Protein AF-A0A2D6MH89-F1 (afdb_monomer)

Mean predicted aligned error: 5.19 Å

Nearest PDB structures (foldseek):
  5ikn-assembly1_B  TM=6.924E-01  e=9.899E-04  Escherichia phage T7
  6p7e-assembly3_C  TM=6.535E-01  e=4.516E-03  Escherichia phage T7
  6p7e-assembly2_B  TM=6.546E-01  e=8.197E-03  Escherichia phage T7
  7pbk-assembly2_B  TM=5.179E-01  e=3.635E-03  Vibrio phage phiVC8
  7pbk-assembly1_A  TM=5.985E-01  e=1.616E-01  Vibrio phage phiVC8

pLDDT: mean 92.76, std 3.95, range [78.0, 98.12]

Structure (mmCIF, N/CA/C/O backbone):
data_AF-A0A2D6MH89-F1
#
_entry.id   AF-A0A2D6MH89-F1
#
loop_
_atom_site.group_PDB
_atom_site.id
_atom_site.type_symbol
_atom_site.label_atom_id
_atom_site.label_alt_id
_atom_site.label_comp_id
_atom_site.label_asym_id
_atom_site.label_entity_id
_atom_site.label_seq_id
_atom_site.pdbx_PDB_ins_code
_atom_site.Cartn_x
_atom_site.Cartn_y
_atom_site.Cartn_z
_atom_site.occupancy
_atom_site.B_iso_or_equiv
_atom_site.auth_seq_id
_atom_site.auth_comp_id
_atom_site.auth_asym_id
_atom_site.auth_atom_id
_atom_site.pdbx_PDB_model_num
ATOM 1 N N . MET A 1 1 ? -27.720 2.891 6.336 1.00 91.25 1 MET A N 1
ATOM 2 C CA . MET A 1 1 ? -27.421 3.157 7.758 1.00 91.25 1 MET A CA 1
ATOM 3 C C . MET A 1 1 ? -25.914 3.209 7.931 1.00 91.25 1 MET A C 1
ATOM 5 O O . MET A 1 1 ? -25.222 2.363 7.365 1.00 91.25 1 MET A O 1
ATOM 9 N N . LEU A 1 2 ? -25.418 4.219 8.647 1.00 95.38 2 LEU A N 1
ATOM 10 C CA . LEU A 1 2 ? -24.018 4.294 9.053 1.00 95.38 2 LEU A CA 1
ATOM 11 C C . LEU A 1 2 ? -23.804 3.459 10.318 1.00 95.38 2 LEU A C 1
ATOM 13 O O . LEU A 1 2 ? -24.643 3.461 11.221 1.00 95.38 2 LEU A O 1
ATOM 17 N N . PHE A 1 3 ? -22.680 2.758 10.386 1.00 96.31 3 PHE A N 1
ATOM 18 C CA . PHE A 1 3 ? -22.291 1.999 11.566 1.00 96.31 3 PHE A CA 1
ATOM 19 C C . PHE A 1 3 ? -20.770 2.016 11.757 1.00 96.31 3 PHE A C 1
ATOM 21 O O . PHE A 1 3 ? -20.020 2.326 10.828 1.00 96.31 3 PHE A O 1
ATOM 28 N N . GLN A 1 4 ? -20.305 1.633 12.946 1.00 95.56 4 GLN A N 1
ATOM 29 C CA . GLN A 1 4 ? -18.889 1.375 13.221 1.00 95.56 4 GLN A CA 1
ATOM 30 C C . GLN A 1 4 ? -18.701 -0.048 13.709 1.00 95.56 4 GLN A C 1
ATOM 32 O O . GLN A 1 4 ? -19.362 -0.458 14.656 1.00 95.56 4 GLN A O 1
ATOM 37 N N . THR A 1 5 ? -17.768 -0.775 13.104 1.00 93.19 5 THR A N 1
ATOM 38 C CA . THR A 1 5 ? -17.260 -2.019 13.682 1.00 93.19 5 THR A CA 1
ATOM 39 C C . THR A 1 5 ? -16.511 -1.715 14.978 1.00 93.19 5 THR A C 1
ATOM 41 O O . THR A 1 5 ? -15.822 -0.691 15.088 1.00 93.19 5 THR A O 1
ATOM 44 N N . LEU A 1 6 ? -16.679 -2.589 15.970 1.00 91.81 6 LEU A N 1
ATOM 45 C CA . LEU A 1 6 ? -16.029 -2.461 17.276 1.00 91.81 6 LEU A CA 1
ATOM 46 C C . LEU A 1 6 ? -14.664 -3.164 17.336 1.00 91.81 6 LEU A C 1
ATOM 48 O O . LEU A 1 6 ? -13.864 -2.861 18.219 1.00 91.81 6 LEU A O 1
ATOM 52 N N . ASP A 1 7 ? -14.402 -4.079 16.403 1.00 87.94 7 ASP A N 1
ATOM 53 C CA . ASP A 1 7 ? -13.145 -4.811 16.243 1.00 87.94 7 ASP A CA 1
ATOM 54 C C . ASP A 1 7 ? -12.952 -5.177 14.756 1.00 87.94 7 ASP A C 1
ATOM 56 O O . ASP A 1 7 ? -13.904 -5.150 13.967 1.00 87.94 7 ASP A O 1
ATOM 60 N N . ASP A 1 8 ? -11.720 -5.504 14.372 1.00 80.56 8 ASP A N 1
ATOM 61 C CA . ASP A 1 8 ? -11.359 -5.886 13.002 1.00 80.56 8 ASP A CA 1
ATOM 62 C C . ASP A 1 8 ? -11.291 -7.412 12.821 1.00 80.56 8 ASP A C 1
ATOM 64 O O . ASP A 1 8 ? -11.306 -7.899 11.685 1.00 80.56 8 ASP A O 1
ATOM 68 N N . LYS A 1 9 ? -11.230 -8.175 13.922 1.00 82.50 9 LYS A N 1
ATOM 69 C CA . LYS A 1 9 ? -11.164 -9.641 13.895 1.00 82.50 9 LYS A CA 1
ATOM 70 C C . LYS A 1 9 ? -12.481 -10.263 13.429 1.00 82.50 9 LYS A C 1
ATOM 72 O O . LYS A 1 9 ? -13.568 -9.747 13.694 1.00 82.50 9 LYS A O 1
ATOM 77 N N . SER A 1 10 ? -12.380 -11.395 12.734 1.00 78.00 10 SER A N 1
ATOM 78 C CA . SER A 1 10 ? -13.525 -12.119 12.163 1.00 78.00 10 SER A CA 1
ATOM 79 C C . SER A 1 10 ? -14.514 -12.623 13.213 1.00 78.00 10 SER A C 1
ATOM 81 O O . SER A 1 10 ? -15.718 -12.593 12.995 1.00 78.00 10 SER A O 1
ATOM 83 N N . GLU A 1 11 ? -13.998 -13.069 14.353 1.00 79.88 11 GLU A N 1
ATOM 84 C CA . GLU A 1 11 ? -14.738 -13.657 15.465 1.00 79.88 11 GLU A CA 1
ATOM 85 C C . GLU A 1 11 ? -15.315 -12.606 16.425 1.00 79.88 11 GLU A C 1
ATOM 87 O O . GLU A 1 11 ? -16.203 -12.910 17.219 1.00 79.88 11 GLU A O 1
ATOM 92 N N . CYS A 1 12 ? -14.851 -11.358 16.333 1.00 82.69 12 CYS A N 1
ATOM 93 C CA . CYS A 1 12 ? -15.282 -10.256 17.186 1.00 82.69 12 CYS A CA 1
ATOM 94 C C . CYS A 1 12 ? -16.371 -9.433 16.495 1.00 82.69 12 CYS A C 1
ATOM 96 O O . CYS A 1 12 ? -16.143 -8.315 16.027 1.00 82.69 12 CYS A O 1
ATOM 98 N N . VAL A 1 13 ? -17.572 -10.008 16.425 1.00 86.94 13 VAL A N 1
ATOM 99 C CA . VAL A 1 13 ? -18.720 -9.398 15.746 1.00 86.94 13 VAL A CA 1
ATOM 100 C C . VAL A 1 13 ? -19.470 -8.465 16.699 1.00 86.94 13 VAL A C 1
ATOM 102 O O . VAL A 1 13 ? -20.261 -8.891 17.539 1.00 86.94 13 VAL A O 1
ATOM 105 N N . GLY A 1 14 ? -19.231 -7.166 16.548 1.00 90.44 14 GLY A N 1
ATOM 106 C CA . GLY A 1 14 ? -19.953 -6.120 17.261 1.00 90.44 14 GLY A CA 1
ATOM 107 C C . GLY A 1 14 ? -19.941 -4.816 16.477 1.00 90.44 14 GLY A C 1
ATOM 108 O O . GLY A 1 14 ? -18.949 -4.485 15.817 1.00 90.44 14 GLY A O 1
ATOM 109 N N . TYR A 1 15 ? -21.042 -4.069 16.540 1.00 93.81 15 TYR A N 1
ATOM 110 C CA . TYR A 1 15 ? -21.166 -2.793 15.849 1.00 93.81 15 TYR A CA 1
ATOM 111 C C . TYR A 1 15 ? -21.900 -1.734 16.673 1.00 93.81 15 TYR A C 1
ATOM 113 O O . TYR A 1 15 ? -22.748 -2.029 17.510 1.00 93.81 15 TYR A O 1
ATOM 121 N N . PHE A 1 16 ? -21.577 -0.474 16.403 1.00 95.50 16 PHE A N 1
ATOM 122 C CA . PHE A 1 16 ? -22.284 0.694 16.909 1.00 95.50 16 PHE A CA 1
ATOM 123 C C . PHE A 1 16 ? -23.133 1.312 15.803 1.00 95.50 16 PHE A C 1
ATOM 125 O O . PHE A 1 16 ? -22.635 1.548 14.697 1.00 95.50 16 PHE A O 1
ATOM 132 N N . SER A 1 17 ? -24.394 1.617 16.099 1.00 94.00 17 SER A N 1
ATOM 133 C CA . SER A 1 17 ? -25.251 2.415 15.220 1.00 94.00 17 SER A CA 1
ATOM 134 C C . SER A 1 17 ? -26.326 3.132 16.032 1.00 94.00 17 SER A C 1
ATOM 136 O O . SER A 1 17 ? -26.769 2.622 17.054 1.00 94.00 17 SER A O 1
ATOM 138 N N . SER A 1 18 ? -26.728 4.328 15.593 1.00 89.88 18 SER A N 1
ATOM 139 C CA . SER A 1 18 ? -27.823 5.099 16.205 1.00 89.88 18 SER A CA 1
ATOM 140 C C . SER A 1 18 ? -27.738 5.266 17.735 1.00 89.88 18 SER A C 1
ATOM 142 O O . SER A 1 18 ? -28.761 5.288 18.410 1.00 89.88 18 SER A O 1
ATOM 144 N N . GLY A 1 19 ? -26.526 5.406 18.287 1.00 91.94 19 GLY A N 1
ATOM 145 C CA . GLY A 1 19 ? -26.314 5.613 19.725 1.00 91.94 19 GLY A CA 1
ATOM 146 C C . GLY A 1 19 ? -26.296 4.334 20.570 1.00 91.94 19 GLY A C 1
ATOM 147 O O . GLY A 1 19 ? -26.148 4.427 21.787 1.00 91.94 19 GLY A O 1
ATOM 148 N N . GLU A 1 20 ? -26.399 3.154 19.958 1.00 94.31 20 GLU A N 1
ATOM 149 C CA . GLU A 1 20 ? -26.451 1.864 20.651 1.00 94.31 20 GLU A CA 1
ATOM 150 C C . GLU A 1 20 ? -25.350 0.902 20.176 1.00 94.31 20 GLU A C 1
ATOM 152 O O . GLU A 1 20 ? -24.832 1.005 19.059 1.00 94.31 20 GLU A O 1
ATOM 157 N N . LEU A 1 21 ? -24.983 -0.040 21.053 1.00 94.88 21 LEU A N 1
ATOM 158 C CA . LEU A 1 21 ? -24.052 -1.134 20.768 1.00 94.88 21 LEU A CA 1
ATOM 159 C C . LEU A 1 21 ? -24.839 -2.419 20.517 1.00 94.88 21 LEU A C 1
ATOM 161 O O . LEU A 1 21 ? -25.705 -2.785 21.312 1.00 94.88 21 LEU A O 1
ATOM 165 N N . TYR A 1 22 ? -24.479 -3.128 19.457 1.00 93.81 22 TYR A N 1
ATOM 166 C CA . TYR A 1 22 ? -25.085 -4.388 19.052 1.00 93.81 22 TYR A CA 1
ATOM 167 C C . TYR A 1 22 ? -24.002 -5.463 18.923 1.00 93.81 22 TYR A C 1
ATOM 169 O O . TYR A 1 22 ? -22.916 -5.204 18.403 1.00 93.81 22 TYR A O 1
ATOM 177 N N . PHE A 1 23 ? -24.311 -6.677 19.376 1.00 90.12 23 PHE A N 1
ATOM 178 C CA . PHE A 1 23 ? -23.403 -7.827 19.377 1.00 90.12 23 PHE A CA 1
ATOM 179 C C . PHE A 1 23 ? -24.098 -8.993 18.673 1.00 90.12 23 PHE A C 1
ATOM 181 O O . PHE A 1 23 ? -24.839 -9.756 19.291 1.00 90.12 23 PHE A O 1
ATOM 188 N N . GLY A 1 24 ? -23.952 -9.054 17.352 1.00 82.69 24 GLY A N 1
ATOM 189 C CA . GLY A 1 24 ? -24.667 -9.993 16.495 1.00 82.69 24 GLY A CA 1
ATOM 190 C C . GLY A 1 24 ? -24.605 -9.584 15.028 1.00 82.69 24 GLY A C 1
ATOM 191 O O . GLY A 1 24 ? -23.790 -8.743 14.641 1.00 82.69 24 GLY A O 1
ATOM 192 N N . ASP A 1 25 ? -25.479 -10.177 14.218 1.00 84.69 25 ASP A N 1
ATOM 193 C CA . ASP A 1 25 ? -25.470 -9.968 12.774 1.00 84.69 25 ASP A CA 1
ATOM 194 C C . ASP A 1 25 ? -25.770 -8.521 12.391 1.00 84.69 25 ASP A C 1
ATOM 196 O O . ASP A 1 25 ? -26.721 -7.891 12.858 1.00 84.69 25 ASP A O 1
ATOM 200 N N . LEU A 1 26 ? -24.954 -8.004 11.478 1.00 89.44 26 LEU A N 1
ATOM 201 C CA . LEU A 1 26 ? -25.153 -6.683 10.912 1.00 89.44 26 LEU A CA 1
ATOM 202 C C . LEU A 1 26 ? -26.408 -6.696 10.007 1.00 89.44 26 LEU A C 1
ATOM 204 O O . LEU A 1 26 ? -26.509 -7.569 9.137 1.00 89.44 26 LEU A O 1
ATOM 208 N N . PRO A 1 27 ? -27.345 -5.741 10.148 1.00 89.88 27 PRO A N 1
ATOM 209 C CA . PRO A 1 27 ? -28.549 -5.693 9.320 1.00 89.88 27 PRO A CA 1
ATOM 210 C C . PRO A 1 27 ? -28.232 -5.287 7.873 1.00 89.88 27 PRO A C 1
ATOM 212 O O . PRO A 1 27 ? -27.281 -4.547 7.623 1.00 89.88 27 PRO A O 1
ATOM 215 N N . ASP A 1 28 ? -29.073 -5.688 6.916 1.00 88.62 28 ASP A N 1
ATOM 216 C CA . ASP A 1 28 ? -28.910 -5.346 5.486 1.00 88.62 28 ASP A CA 1
ATOM 217 C C . ASP A 1 28 ? -29.011 -3.840 5.201 1.00 88.62 28 ASP A C 1
ATOM 219 O O . ASP A 1 28 ? -28.524 -3.340 4.188 1.00 88.62 28 ASP A O 1
ATOM 223 N N . SER A 1 29 ? -29.620 -3.084 6.117 1.00 91.19 29 SER A N 1
ATOM 224 C CA . SER A 1 29 ? -29.686 -1.624 6.046 1.00 91.19 29 SER A CA 1
ATOM 225 C C . SER A 1 29 ? -28.333 -0.947 6.304 1.00 91.19 29 SER A C 1
ATOM 227 O O . SER A 1 29 ? -28.198 0.255 6.046 1.00 91.19 29 SER A O 1
ATOM 229 N N . ALA A 1 30 ? -27.329 -1.671 6.812 1.00 93.38 30 ALA A N 1
ATOM 230 C CA . ALA A 1 30 ? -25.979 -1.178 7.054 1.00 93.38 30 ALA A CA 1
ATOM 231 C C . ALA A 1 30 ? -25.198 -1.055 5.739 1.00 93.38 30 ALA A C 1
ATOM 233 O O . ALA A 1 30 ? -24.841 -2.045 5.108 1.00 93.38 30 ALA A O 1
ATOM 234 N N . THR A 1 31 ? -24.916 0.180 5.325 1.00 95.38 31 THR A N 1
ATOM 235 C CA . THR A 1 31 ? -24.386 0.464 3.980 1.00 95.38 31 THR A CA 1
ATOM 236 C C . THR A 1 31 ? -23.131 1.322 3.977 1.00 95.38 31 THR A C 1
ATOM 238 O O . THR A 1 31 ? -22.505 1.484 2.931 1.00 95.38 31 THR A O 1
ATOM 241 N N . LYS A 1 32 ? -22.748 1.895 5.121 1.00 96.94 32 LYS A N 1
ATOM 242 C CA . LYS A 1 32 ? -21.606 2.805 5.238 1.00 96.94 32 LYS A CA 1
ATOM 243 C C . LYS A 1 32 ? -20.868 2.570 6.549 1.00 96.94 32 LYS A C 1
ATOM 245 O O . LYS A 1 32 ? -21.510 2.382 7.578 1.00 96.94 32 LYS A O 1
ATOM 250 N N . THR A 1 33 ? -19.542 2.633 6.517 1.00 97.31 33 THR A N 1
ATOM 251 C CA . THR A 1 33 ? -18.688 2.622 7.711 1.00 97.31 33 THR A CA 1
ATOM 252 C C . THR A 1 33 ? -17.344 3.302 7.432 1.00 97.31 33 THR A C 1
ATOM 254 O O . THR A 1 33 ? -17.084 3.767 6.320 1.00 97.31 33 THR A O 1
ATOM 257 N N . TRP A 1 34 ? -16.477 3.386 8.441 1.00 96.94 34 TRP A N 1
ATOM 258 C CA . TRP A 1 34 ? -15.152 3.984 8.303 1.00 96.94 34 TRP A CA 1
ATOM 259 C C . TRP A 1 34 ? -14.201 3.132 7.447 1.00 96.94 34 TRP A C 1
ATOM 261 O O . TRP A 1 34 ? -13.642 3.629 6.470 1.00 96.94 34 TRP A O 1
ATOM 271 N N . ASN A 1 35 ? -14.004 1.858 7.802 1.00 95.06 35 ASN A N 1
ATOM 272 C CA . ASN A 1 35 ? -12.999 0.976 7.199 1.00 95.06 35 ASN A CA 1
ATOM 273 C C . ASN A 1 35 ? -13.535 -0.452 7.009 1.00 95.06 35 ASN A C 1
ATOM 275 O O . ASN A 1 35 ? -14.497 -0.843 7.663 1.00 95.06 35 ASN A O 1
ATOM 279 N N . TYR A 1 36 ? -12.905 -1.216 6.117 1.00 93.31 36 TYR A N 1
ATOM 280 C CA . TYR A 1 36 ? -13.193 -2.638 5.936 1.00 93.31 36 TYR A CA 1
ATOM 281 C C . TYR A 1 36 ? -12.736 -3.465 7.146 1.00 93.31 36 TYR A C 1
ATOM 283 O O . TYR A 1 36 ? -11.693 -3.173 7.730 1.00 93.31 36 TYR A O 1
ATOM 291 N N . SER A 1 37 ? -13.490 -4.519 7.458 1.00 89.06 37 SER A N 1
ATOM 292 C CA . SER A 1 37 ? -13.117 -5.604 8.370 1.00 89.06 37 SER A CA 1
ATOM 293 C C . SER A 1 37 ? -13.488 -6.949 7.733 1.00 89.06 37 SER A C 1
ATOM 295 O O . SER A 1 37 ? -14.378 -7.019 6.880 1.00 89.06 37 SER A O 1
ATOM 297 N N . ALA A 1 38 ? -12.828 -8.032 8.151 1.00 83.62 38 ALA A N 1
ATOM 298 C CA . ALA A 1 38 ? -12.988 -9.347 7.526 1.00 83.62 38 ALA A CA 1
ATOM 299 C C . ALA A 1 38 ? -14.430 -9.894 7.593 1.00 83.62 38 ALA A C 1
ATOM 301 O O . ALA A 1 38 ? -14.886 -10.544 6.655 1.00 83.62 38 ALA A O 1
ATOM 302 N N . HIS A 1 39 ? -15.183 -9.588 8.655 1.00 84.31 39 HIS A N 1
ATOM 303 C CA . HIS A 1 39 ? -16.576 -10.029 8.810 1.00 84.31 39 HIS A CA 1
ATOM 304 C C . HIS A 1 39 ? -17.576 -9.265 7.915 1.00 84.31 39 HIS A C 1
ATOM 306 O O . HIS A 1 39 ? -18.752 -9.618 7.862 1.00 84.31 39 HIS A O 1
ATOM 312 N N . LEU A 1 40 ? -17.134 -8.224 7.196 1.00 88.94 40 LEU A N 1
ATOM 313 C CA . LEU A 1 40 ? -17.941 -7.501 6.202 1.00 88.94 40 LEU A CA 1
ATOM 314 C C . LEU A 1 40 ? -17.776 -8.060 4.784 1.00 88.94 40 LEU A C 1
ATOM 316 O O . LEU A 1 40 ? -18.227 -7.432 3.818 1.00 88.94 40 LEU A O 1
ATOM 320 N N . LYS A 1 41 ? -17.108 -9.209 4.642 1.00 85.50 41 LYS A N 1
ATOM 321 C CA . LYS A 1 41 ? -16.951 -9.901 3.365 1.00 85.50 41 LYS A CA 1
ATOM 322 C C . LYS A 1 41 ? -18.318 -10.092 2.689 1.00 85.50 41 LYS A C 1
ATOM 324 O O . LYS A 1 41 ? -19.334 -10.288 3.347 1.00 85.50 41 LYS A O 1
ATOM 329 N N . ASP A 1 42 ? -18.333 -9.929 1.368 1.00 85.88 42 ASP A N 1
ATOM 330 C CA . ASP A 1 42 ? -19.515 -10.060 0.497 1.00 85.88 42 ASP A CA 1
ATOM 331 C C . ASP A 1 42 ? -20.684 -9.087 0.746 1.00 85.88 42 ASP A C 1
ATOM 333 O O . ASP A 1 42 ? -21.714 -9.171 0.079 1.00 85.88 42 ASP A O 1
ATOM 337 N N . ARG A 1 43 ? -20.519 -8.086 1.621 1.00 89.75 43 ARG A N 1
ATOM 338 C CA . ARG A 1 43 ? -21.522 -7.029 1.822 1.00 89.75 43 ARG A CA 1
ATOM 339 C C . ARG A 1 43 ? -21.270 -5.812 0.931 1.00 89.75 43 ARG A C 1
ATOM 341 O O . ARG A 1 43 ? -20.129 -5.417 0.678 1.00 89.75 43 ARG A O 1
ATOM 348 N N . ASN A 1 44 ? -22.356 -5.177 0.487 1.00 92.31 44 ASN A N 1
ATOM 349 C CA . ASN A 1 44 ? -22.309 -3.937 -0.288 1.00 92.31 44 ASN A CA 1
ATOM 350 C C . ASN A 1 44 ? -22.220 -2.717 0.645 1.00 92.31 44 ASN A C 1
ATOM 352 O O . ASN A 1 44 ? -23.226 -2.086 0.971 1.00 92.31 44 ASN A O 1
ATOM 356 N N . ILE A 1 45 ? -21.005 -2.420 1.109 1.00 95.75 45 ILE A N 1
ATOM 357 C CA . ILE A 1 45 ? -20.734 -1.367 2.092 1.00 95.75 45 ILE A CA 1
ATOM 358 C C . ILE A 1 45 ? -19.737 -0.363 1.519 1.00 95.75 45 ILE A C 1
ATOM 360 O O . ILE A 1 45 ? -18.766 -0.726 0.854 1.00 95.75 45 ILE A O 1
ATOM 364 N N . GLN A 1 46 ? -19.976 0.919 1.791 1.00 97.12 46 GLN A N 1
ATOM 365 C CA . GLN A 1 46 ? -19.045 1.991 1.464 1.00 97.12 46 GLN A CA 1
ATOM 366 C C . GLN A 1 46 ? -18.113 2.301 2.641 1.00 97.12 46 GLN A C 1
ATOM 368 O O . GLN A 1 46 ? -18.554 2.334 3.791 1.00 97.12 46 GLN A O 1
ATOM 373 N N . TYR A 1 47 ? -16.841 2.579 2.348 1.00 97.69 47 TYR A N 1
ATOM 374 C CA . TYR A 1 47 ? -15.784 2.793 3.338 1.00 97.69 47 TYR A CA 1
ATOM 375 C C . TYR A 1 47 ? -15.209 4.204 3.218 1.00 97.69 47 TYR A C 1
ATOM 377 O O . TYR A 1 47 ? -14.501 4.507 2.255 1.00 97.69 47 TYR A O 1
ATOM 385 N N . ALA A 1 48 ? -15.475 5.063 4.204 1.00 97.81 48 ALA A N 1
ATOM 386 C CA . ALA A 1 48 ? -15.049 6.465 4.179 1.00 97.81 48 ALA A CA 1
ATOM 387 C C . ALA A 1 48 ? -13.525 6.638 4.105 1.00 97.81 48 ALA A C 1
ATOM 389 O O . ALA A 1 48 ? -13.047 7.549 3.433 1.00 97.81 48 ALA A O 1
ATOM 390 N N . LYS A 1 49 ? -12.744 5.727 4.702 1.00 97.50 49 LYS A N 1
ATOM 391 C CA . LYS A 1 49 ? -11.275 5.744 4.615 1.00 97.50 49 LYS A CA 1
ATOM 392 C C . LYS A 1 49 ? -10.773 5.767 3.164 1.00 97.50 49 LYS A C 1
ATOM 394 O O . LYS A 1 49 ? -9.747 6.375 2.874 1.00 97.50 49 LYS A O 1
ATOM 399 N N . LEU A 1 50 ? -11.493 5.131 2.236 1.00 96.88 50 LEU A N 1
ATOM 400 C CA . LEU A 1 50 ? -11.125 5.130 0.818 1.00 96.88 50 LEU A CA 1
ATOM 401 C C . LEU A 1 50 ? -11.468 6.460 0.125 1.00 96.88 50 LEU A C 1
ATOM 403 O O . LEU A 1 50 ? -10.754 6.857 -0.791 1.00 96.88 50 LEU A O 1
ATOM 407 N N . TYR A 1 51 ? -12.504 7.174 0.580 1.00 96.56 51 TYR A N 1
ATOM 408 C CA . TYR A 1 51 ? -12.889 8.492 0.049 1.00 96.56 51 TYR A CA 1
ATOM 409 C C . TYR A 1 51 ? -11.837 9.560 0.361 1.00 96.56 51 TYR A C 1
ATOM 411 O O . TYR A 1 51 ? -11.605 10.456 -0.444 1.00 96.56 51 TYR A O 1
ATOM 419 N N . CYS A 1 52 ? -11.165 9.447 1.508 1.00 95.19 52 CYS A N 1
ATOM 420 C CA . CYS A 1 52 ? -10.119 10.376 1.932 1.00 95.19 52 CYS A CA 1
ATOM 421 C C . CYS A 1 52 ? -8.692 9.877 1.639 1.00 95.19 52 CYS A C 1
ATOM 423 O O . CYS A 1 52 ? -7.734 10.357 2.246 1.00 95.19 52 CYS A O 1
ATOM 425 N N . GLY A 1 53 ? -8.527 8.920 0.716 1.00 92.75 53 GLY A N 1
ATOM 426 C CA . GLY A 1 53 ? -7.210 8.470 0.255 1.00 92.75 53 GLY A CA 1
ATOM 427 C C . GLY A 1 53 ? -6.389 7.730 1.314 1.00 92.75 53 GLY A C 1
ATOM 428 O O . GLY A 1 53 ? -5.164 7.821 1.312 1.00 92.75 53 GLY A O 1
ATOM 429 N N . GLY A 1 54 ? -7.046 7.022 2.235 1.00 94.31 54 GLY A N 1
ATOM 430 C CA . GLY A 1 54 ? -6.380 6.190 3.235 1.00 94.31 54 GLY A CA 1
ATOM 431 C C . GLY A 1 54 ? -5.980 6.898 4.524 1.00 94.31 54 GLY A C 1
ATOM 432 O O . GLY A 1 54 ? -5.404 6.236 5.392 1.00 94.31 54 GLY A O 1
ATOM 433 N N . LYS A 1 55 ? -6.290 8.194 4.664 1.00 95.44 55 LYS A N 1
ATOM 434 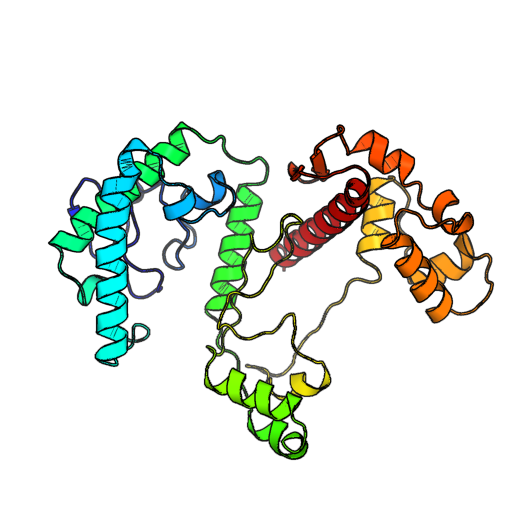C CA . LYS A 1 55 ? -6.015 8.983 5.873 1.00 95.44 55 LYS A CA 1
ATOM 435 C C . LYS A 1 55 ? -6.542 8.294 7.130 1.00 95.44 55 LYS A C 1
ATOM 437 O O . LYS A 1 55 ? -7.596 7.653 7.125 1.00 95.44 55 LYS A O 1
ATOM 442 N N . LEU A 1 56 ? -5.811 8.442 8.229 1.00 94.62 56 LEU A N 1
ATOM 443 C CA . LEU A 1 56 ? -6.261 8.016 9.550 1.00 94.62 56 LEU A CA 1
ATOM 444 C C . LEU A 1 56 ? -7.383 8.935 10.052 1.00 94.62 56 LEU A C 1
ATOM 446 O O . LEU A 1 56 ? -7.497 10.078 9.619 1.00 94.62 56 LEU A O 1
ATOM 450 N N 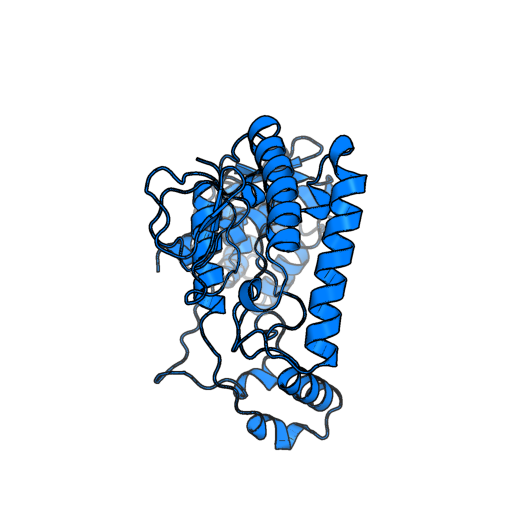. LEU A 1 57 ? -8.178 8.465 11.021 1.00 95.75 57 LEU A N 1
ATOM 451 C CA . LEU A 1 57 ? -9.228 9.281 11.655 1.00 95.75 57 LEU A CA 1
ATOM 452 C C . LEU A 1 57 ? -8.683 10.609 12.190 1.00 95.75 57 LEU A C 1
ATOM 454 O O . LEU A 1 57 ? -9.338 11.632 12.070 1.00 95.75 57 LEU A O 1
ATOM 458 N N . ASP A 1 58 ? -7.461 10.600 12.722 1.00 95.62 58 ASP A N 1
ATOM 459 C CA . ASP A 1 58 ? -6.791 11.796 13.238 1.00 95.62 58 ASP A CA 1
ATOM 460 C C . ASP A 1 58 ? -6.529 12.848 12.151 1.00 95.62 58 ASP A C 1
ATOM 462 O O . ASP A 1 58 ? -6.728 14.036 12.377 1.00 95.62 58 ASP A O 1
ATOM 466 N N . GLU A 1 59 ? -6.149 12.401 10.954 1.00 95.75 59 GLU A N 1
ATOM 467 C CA . GLU A 1 59 ? -5.845 13.249 9.796 1.00 95.75 59 GLU A CA 1
ATOM 468 C C . GLU A 1 59 ? -7.114 13.677 9.045 1.00 95.75 59 GLU A C 1
ATOM 470 O O . GLU A 1 59 ? -7.129 14.713 8.383 1.00 95.75 59 GLU A O 1
ATOM 475 N N . ALA A 1 60 ? -8.168 12.861 9.120 1.00 96.38 60 ALA A N 1
ATOM 476 C CA . ALA A 1 60 ? -9.448 13.068 8.449 1.00 96.38 60 ALA A CA 1
ATOM 477 C C . ALA A 1 60 ? -10.488 13.793 9.318 1.00 96.38 60 ALA A C 1
ATOM 479 O O . ALA A 1 60 ? -11.484 14.282 8.791 1.00 96.38 60 ALA A O 1
ATOM 480 N N . CYS A 1 61 ? -10.282 13.857 10.637 1.00 97.19 61 CYS A N 1
ATOM 481 C CA . CYS A 1 61 ? -11.179 14.551 11.554 1.00 97.19 61 CYS A CA 1
ATOM 482 C C . CYS A 1 61 ? -11.292 16.030 11.140 1.00 97.19 61 CYS A C 1
ATOM 484 O O . CYS A 1 61 ? -10.270 16.628 10.801 1.00 97.19 61 CYS A O 1
ATOM 486 N N . PRO A 1 62 ? -12.489 16.636 11.139 1.00 96.88 62 PRO A N 1
ATOM 487 C CA . PRO A 1 62 ? -12.651 18.066 10.902 1.00 96.88 62 PRO A CA 1
ATOM 488 C C . PRO A 1 62 ? -12.308 18.887 12.150 1.00 96.88 62 PRO A C 1
ATOM 490 O O . PRO A 1 62 ? -12.306 18.375 13.271 1.00 96.88 62 PRO A O 1
ATOM 493 N N . ASP A 1 63 ? -12.045 20.181 11.967 1.00 97.00 63 ASP A N 1
ATOM 494 C CA . ASP A 1 63 ? -11.551 21.043 13.051 1.00 97.00 63 ASP A CA 1
ATOM 495 C C . ASP A 1 63 ? -12.545 21.206 14.203 1.00 97.00 63 ASP A C 1
ATOM 497 O O . ASP A 1 63 ? -12.140 21.207 15.362 1.00 97.00 63 ASP A O 1
ATOM 501 N N . HIS A 1 64 ? -13.847 21.244 13.910 1.00 96.69 64 HIS A N 1
ATOM 502 C CA . HIS A 1 64 ? -14.885 21.369 14.936 1.00 96.69 64 HIS A CA 1
ATOM 503 C C . HIS A 1 64 ? -15.015 20.130 15.845 1.00 96.69 64 HIS A C 1
ATOM 505 O O . HIS A 1 64 ? -15.524 20.262 16.951 1.00 96.69 64 HIS A O 1
ATOM 511 N N . LEU A 1 65 ? -14.526 18.954 15.421 1.00 97.38 65 LEU A N 1
ATOM 512 C CA . LEU A 1 65 ? -14.509 17.721 16.231 1.00 97.38 65 LEU A CA 1
ATOM 513 C C . LEU A 1 65 ? -13.137 17.431 16.854 1.00 97.38 65 LEU A C 1
ATOM 515 O O . LEU A 1 65 ? -12.992 16.473 17.616 1.00 97.38 65 LEU A O 1
ATOM 519 N N . ARG A 1 66 ? -12.110 18.234 16.542 1.00 97.19 66 ARG A N 1
ATOM 520 C CA . ARG A 1 66 ? -10.711 17.938 16.888 1.00 97.19 66 ARG A CA 1
ATOM 521 C C . ARG A 1 66 ? -10.499 17.757 18.384 1.00 97.19 66 ARG A C 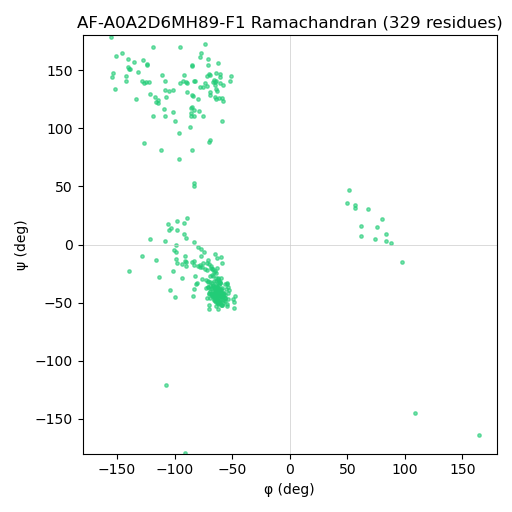1
ATOM 523 O O . ARG A 1 66 ? -9.799 16.830 18.795 1.00 97.19 66 ARG A O 1
ATOM 530 N N . ASP A 1 67 ? -11.090 18.628 19.192 1.00 97.50 67 ASP A N 1
ATOM 531 C CA . ASP A 1 67 ? -10.909 18.618 20.643 1.00 97.50 67 ASP A CA 1
ATOM 532 C C . ASP A 1 67 ? -11.527 17.374 21.286 1.00 97.50 67 ASP A C 1
ATOM 534 O O . ASP A 1 67 ? -10.922 16.747 22.160 1.00 97.50 67 ASP A O 1
ATOM 538 N N . GLU A 1 68 ? -12.724 16.991 20.842 1.00 97.50 68 GLU A N 1
ATOM 539 C CA . GLU A 1 68 ? -13.423 15.797 21.318 1.00 97.50 68 GLU A CA 1
ATOM 540 C C . GLU A 1 68 ? -12.708 14.526 20.860 1.00 97.50 68 GLU A C 1
ATOM 542 O O . GLU A 1 68 ? -12.401 13.654 21.681 1.00 97.50 68 GLU A O 1
ATOM 547 N N . TRP A 1 69 ? -12.331 14.470 19.578 1.00 97.88 69 TRP A N 1
ATOM 548 C CA . TRP A 1 69 ? -11.542 13.379 19.020 1.00 97.88 69 TRP A CA 1
ATOM 549 C C . TRP A 1 69 ? -10.222 13.193 19.772 1.00 97.88 69 TRP A C 1
ATOM 551 O O . TRP A 1 69 ? -9.877 12.080 20.166 1.00 97.88 69 TRP A O 1
ATOM 561 N N . THR A 1 70 ? -9.499 14.278 20.049 1.00 97.56 70 THR A N 1
ATOM 562 C CA . THR A 1 70 ? -8.221 14.224 20.773 1.00 97.56 70 THR A CA 1
ATOM 563 C C . THR A 1 70 ? -8.401 13.625 22.167 1.00 97.56 70 THR A C 1
ATOM 565 O O . THR A 1 70 ? -7.618 12.761 22.577 1.00 97.56 70 THR A O 1
ATOM 568 N N . LYS A 1 71 ? -9.455 14.025 22.891 1.00 97.50 71 LYS A N 1
ATOM 569 C CA . LYS A 1 71 ? -9.770 13.492 24.225 1.00 97.50 71 LYS A CA 1
ATOM 570 C C . LYS A 1 71 ? -10.109 12.003 24.172 1.00 97.50 71 LYS A C 1
ATOM 572 O O . LYS A 1 71 ? -9.541 11.224 24.943 1.00 97.50 71 LYS A O 1
ATOM 577 N N . VAL A 1 72 ? -10.999 11.584 23.271 1.00 97.44 72 VAL A N 1
ATOM 578 C CA . VAL A 1 72 ? -11.431 10.179 23.198 1.00 97.44 72 VAL A CA 1
ATOM 579 C C . VAL A 1 72 ? -10.326 9.267 22.653 1.00 97.44 72 VAL A C 1
ATOM 581 O O . VAL A 1 72 ? -10.108 8.175 23.175 1.00 97.44 72 VAL A O 1
ATOM 584 N N . ASN A 1 73 ? -9.531 9.740 21.691 1.00 96.56 73 ASN A N 1
ATOM 585 C CA . ASN A 1 73 ? -8.372 9.024 21.159 1.00 96.56 73 ASN A CA 1
ATOM 586 C C . ASN A 1 73 ? -7.264 8.878 22.221 1.00 96.56 73 ASN A C 1
ATOM 588 O O . ASN A 1 73 ? -6.590 7.849 22.299 1.00 96.56 73 ASN A O 1
ATOM 592 N N . ALA A 1 74 ? -7.088 9.867 23.105 1.00 97.44 74 ALA A N 1
ATOM 593 C C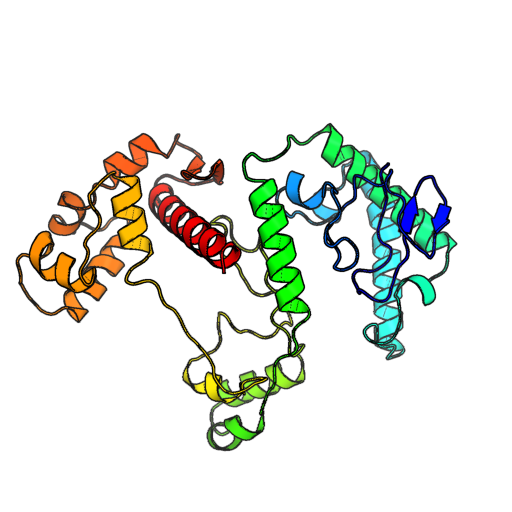A . ALA A 1 74 ? -6.182 9.740 24.245 1.00 97.44 74 ALA A CA 1
ATOM 594 C C . ALA A 1 74 ? -6.638 8.647 25.230 1.00 97.44 74 ALA A C 1
ATOM 596 O O . ALA A 1 74 ? -5.798 7.872 25.702 1.00 97.44 74 ALA A O 1
ATOM 597 N N . LYS A 1 75 ? -7.951 8.535 25.495 1.00 97.31 75 LYS A N 1
ATOM 598 C CA . LYS A 1 75 ? -8.532 7.434 26.289 1.00 97.31 75 LYS A CA 1
ATOM 599 C C . LYS A 1 75 ? -8.317 6.078 25.603 1.00 97.31 75 LYS A C 1
ATOM 601 O O . LYS A 1 75 ? -7.834 5.153 26.252 1.00 97.31 75 LYS A O 1
ATOM 606 N N . LEU A 1 76 ? -8.554 5.980 24.290 1.00 96.06 76 LEU A N 1
ATOM 607 C CA . LEU A 1 76 ? -8.284 4.770 23.501 1.00 96.06 76 LEU A CA 1
ATOM 608 C C . LEU A 1 76 ? -6.826 4.308 23.663 1.00 96.06 76 LEU A C 1
ATOM 610 O O . LEU A 1 76 ? -6.553 3.164 24.028 1.00 96.06 76 LEU A O 1
ATOM 614 N N . LYS A 1 77 ? -5.868 5.224 23.471 1.00 95.62 77 LYS A N 1
ATOM 615 C CA . LYS A 1 77 ? -4.432 4.953 23.657 1.00 95.62 77 LYS A CA 1
ATOM 616 C C . LYS A 1 77 ? -4.090 4.573 25.102 1.00 95.62 77 LYS A C 1
ATOM 618 O O . LYS A 1 77 ? -3.151 3.812 25.331 1.00 95.62 77 LYS A O 1
ATOM 623 N N . ALA A 1 78 ? -4.801 5.106 26.098 1.00 97.06 78 ALA A N 1
ATOM 624 C CA . ALA A 1 78 ? -4.636 4.701 27.493 1.00 97.06 78 ALA A CA 1
ATOM 625 C C . ALA A 1 78 ? -5.100 3.253 27.728 1.00 97.06 78 ALA A C 1
ATOM 627 O O . ALA A 1 78 ? -4.361 2.501 28.362 1.00 97.06 78 ALA A O 1
ATOM 628 N N . HIS A 1 79 ? -6.230 2.834 27.144 1.00 96.19 79 HIS A N 1
ATOM 629 C CA . HIS A 1 79 ? -6.686 1.440 27.194 1.00 96.19 79 HIS A CA 1
ATOM 630 C C . HIS A 1 79 ? -5.653 0.483 26.585 1.00 96.19 79 HIS A C 1
ATOM 632 O O . HIS A 1 79 ? -5.182 -0.415 27.283 1.00 96.19 79 HIS A O 1
ATOM 638 N N . PHE A 1 80 ? -5.180 0.742 25.359 1.00 93.75 80 PHE A N 1
ATOM 639 C CA . PHE A 1 80 ? -4.125 -0.076 24.741 1.00 93.75 80 PHE A CA 1
ATOM 640 C C . PHE A 1 80 ? -2.853 -0.165 25.601 1.00 93.75 80 PHE A C 1
ATOM 642 O O . PHE A 1 80 ? -2.304 -1.251 25.784 1.00 93.75 80 PHE A O 1
ATOM 649 N N . ARG A 1 81 ? -2.395 0.951 26.191 1.00 95.44 81 ARG A N 1
ATOM 650 C CA . ARG A 1 81 ? -1.235 0.944 27.105 1.00 95.44 81 ARG A CA 1
ATOM 651 C C . ARG A 1 81 ? -1.484 0.103 28.355 1.00 95.44 81 ARG A C 1
ATOM 653 O O . ARG A 1 81 ? -0.569 -0.593 28.799 1.00 95.44 81 ARG A O 1
ATOM 660 N N . SER A 1 82 ? -2.696 0.143 28.908 1.00 96.62 82 SER A N 1
ATOM 661 C CA . SER A 1 82 ? -3.054 -0.682 30.063 1.00 96.62 82 SER A CA 1
ATOM 662 C C . SER A 1 82 ? -3.026 -2.173 29.722 1.00 96.62 82 SER A C 1
ATOM 664 O O . SER A 1 82 ? -2.457 -2.944 30.487 1.00 96.62 82 SER A O 1
ATOM 666 N N . PHE A 1 83 ? -3.505 -2.567 28.537 1.00 94.81 83 PHE A N 1
ATOM 667 C CA . PHE A 1 83 ? -3.485 -3.961 28.079 1.00 94.81 83 PHE A CA 1
ATOM 668 C C . PHE A 1 83 ? -2.065 -4.483 27.896 1.00 94.81 83 PHE A C 1
ATOM 670 O O . PHE A 1 83 ? -1.733 -5.544 28.420 1.00 94.81 83 PHE A O 1
ATOM 677 N N . VAL A 1 84 ? -1.194 -3.700 27.251 1.00 90.94 84 VAL A N 1
ATOM 678 C CA . VAL A 1 84 ? 0.232 -4.039 27.120 1.00 90.94 84 VAL A CA 1
ATOM 679 C C . VAL A 1 84 ? 0.888 -4.191 28.497 1.00 90.94 84 VAL A C 1
ATOM 681 O O . VAL A 1 84 ? 1.613 -5.155 28.732 1.00 90.94 84 VAL A O 1
ATOM 684 N N . THR A 1 85 ? 0.604 -3.278 29.431 1.00 94.75 85 THR A N 1
ATOM 685 C CA . THR A 1 85 ? 1.162 -3.312 30.798 1.00 94.75 85 THR A CA 1
ATOM 686 C C . THR A 1 85 ? 0.681 -4.536 31.581 1.00 94.75 85 THR A C 1
ATOM 688 O O . THR A 1 85 ? 1.470 -5.180 32.269 1.00 94.75 85 THR A O 1
ATOM 691 N N . ALA A 1 86 ? -0.597 -4.887 31.436 1.00 95.31 86 ALA A N 1
ATOM 692 C CA . ALA A 1 86 ? -1.215 -6.056 32.055 1.00 95.31 86 ALA A CA 1
ATOM 693 C C . ALA A 1 86 ? -0.920 -7.373 31.313 1.00 95.31 86 ALA A C 1
ATOM 695 O O . ALA A 1 86 ? -1.334 -8.430 31.777 1.00 95.31 86 ALA A O 1
ATOM 696 N N . LYS A 1 87 ? -0.197 -7.324 30.182 1.00 92.44 87 LYS A N 1
ATOM 697 C CA . LYS A 1 87 ? 0.083 -8.467 29.296 1.00 92.44 87 LYS A CA 1
ATOM 698 C C . LYS A 1 87 ? -1.185 -9.162 28.776 1.00 92.44 87 LYS A C 1
ATOM 700 O O . LYS A 1 87 ? -1.189 -10.374 28.579 1.00 92.44 87 LYS A O 1
ATOM 705 N N . ILE A 1 88 ? -2.247 -8.394 28.540 1.00 91.38 88 ILE A N 1
ATOM 706 C CA . ILE A 1 88 ? -3.477 -8.882 27.911 1.00 91.38 88 ILE A CA 1
ATOM 707 C C . ILE A 1 88 ? -3.257 -8.941 26.398 1.00 91.38 88 ILE A C 1
ATOM 709 O O . ILE A 1 88 ? -2.871 -7.951 25.772 1.00 91.38 88 ILE A O 1
ATOM 713 N N . SER A 1 89 ? -3.502 -10.112 25.817 1.00 86.25 89 SER A N 1
ATOM 714 C CA . SER A 1 89 ? -3.376 -10.363 24.384 1.00 86.25 89 SER A CA 1
ATOM 715 C C . SER A 1 89 ? -4.666 -9.983 23.657 1.00 86.25 89 SER A C 1
ATOM 717 O O . SER A 1 89 ? -5.712 -10.587 23.874 1.00 86.25 89 SER A O 1
ATOM 719 N N . LEU A 1 90 ? -4.599 -9.004 22.753 1.00 85.81 90 LEU A N 1
ATOM 720 C CA . LEU A 1 90 ? -5.725 -8.663 21.870 1.00 85.81 90 LEU A CA 1
ATOM 721 C C . LEU A 1 90 ? -5.900 -9.651 20.713 1.00 85.81 90 LEU A C 1
ATOM 723 O O . LEU A 1 90 ? -6.853 -9.532 19.952 1.00 85.81 90 LEU A O 1
ATOM 727 N N . LEU A 1 91 ? -5.010 -10.636 20.575 1.00 80.81 91 LEU A N 1
ATOM 728 C CA . LEU A 1 91 ? -5.259 -11.765 19.682 1.00 80.81 91 LEU A CA 1
ATOM 729 C C . LEU A 1 91 ? -6.376 -12.639 20.262 1.00 80.81 91 LEU A C 1
ATOM 731 O O . LEU A 1 91 ? -7.300 -12.994 19.543 1.00 80.81 91 LEU A O 1
ATOM 735 N N . ASP A 1 92 ? -6.353 -12.872 21.574 1.00 84.88 92 ASP A N 1
ATOM 736 C CA . ASP A 1 92 ? -7.244 -13.828 22.243 1.00 84.88 92 ASP A CA 1
ATOM 737 C C . ASP A 1 92 ? -8.556 -13.199 22.747 1.00 84.88 92 ASP A C 1
ATOM 739 O O . ASP A 1 92 ? -9.502 -13.910 23.079 1.00 84.88 92 ASP A O 1
ATOM 743 N N . HIS A 1 93 ? -8.632 -11.866 22.806 1.00 89.62 93 HIS A N 1
ATOM 744 C CA . HIS A 1 93 ? -9.775 -11.131 23.361 1.00 89.62 93 HIS A CA 1
ATOM 745 C C . HIS A 1 93 ? -10.290 -10.064 22.399 1.00 89.62 93 HIS A C 1
ATOM 747 O O . HIS A 1 93 ? -9.490 -9.389 21.750 1.00 89.62 93 HIS A O 1
ATOM 753 N N . CYS A 1 94 ? -11.608 -9.885 22.303 1.00 89.56 94 CYS A N 1
ATOM 754 C CA . CYS A 1 94 ? -12.193 -8.772 21.557 1.00 89.56 94 CYS A CA 1
ATOM 755 C C . CYS A 1 94 ? -11.966 -7.460 22.309 1.00 89.56 94 CYS A C 1
ATOM 757 O O . CYS A 1 94 ? -12.145 -7.391 23.525 1.00 89.56 94 CYS A O 1
ATOM 759 N N . PHE A 1 95 ? -11.575 -6.402 21.597 1.00 91.06 95 PHE A N 1
ATOM 760 C CA . PHE A 1 95 ? -11.261 -5.115 22.221 1.00 91.06 95 PHE A CA 1
ATOM 761 C C . PHE A 1 95 ? -12.436 -4.568 23.044 1.00 91.06 95 PHE A C 1
ATOM 763 O O . PHE A 1 95 ? -12.236 -4.070 24.153 1.00 91.06 95 PHE A O 1
ATOM 770 N N . PHE A 1 96 ? -13.656 -4.691 22.517 1.00 91.31 96 PHE A N 1
ATOM 771 C CA . PHE A 1 96 ? -14.865 -4.161 23.144 1.00 91.31 96 PHE A CA 1
ATOM 772 C C . PHE A 1 96 ? -15.255 -4.859 24.455 1.00 91.31 96 PHE A C 1
ATOM 774 O O . PHE A 1 96 ? -15.919 -4.232 25.273 1.00 91.31 96 PHE A O 1
ATOM 781 N N . ASP A 1 97 ? -14.795 -6.089 24.705 1.00 92.44 97 ASP A N 1
ATOM 782 C CA . ASP A 1 97 ? -15.036 -6.791 25.977 1.00 92.44 97 ASP A CA 1
ATOM 783 C C . ASP A 1 97 ? -14.143 -6.265 27.111 1.00 92.44 97 ASP A C 1
ATOM 785 O O . ASP A 1 97 ? -14.411 -6.479 28.294 1.00 92.44 97 ASP A O 1
ATOM 789 N N . LEU A 1 98 ? -13.051 -5.580 26.760 1.00 93.81 98 LEU A N 1
ATOM 790 C CA . LEU A 1 98 ? -12.014 -5.145 27.696 1.00 93.81 98 LEU A CA 1
ATOM 791 C C . LEU A 1 98 ? -12.152 -3.680 28.120 1.00 93.81 98 LEU A C 1
ATOM 793 O O . LEU A 1 98 ? -11.384 -3.202 28.961 1.00 93.81 98 LEU A O 1
ATOM 797 N N . VAL A 1 99 ? -13.087 -2.941 27.522 1.00 95.19 99 VAL A N 1
ATOM 798 C CA . VAL A 1 99 ? -13.270 -1.507 27.762 1.00 95.19 99 VAL A CA 1
ATOM 799 C C . VAL A 1 99 ? -14.697 -1.185 28.209 1.00 95.19 99 VAL A C 1
ATOM 801 O O . VAL A 1 99 ? -15.631 -1.911 27.886 1.00 95.19 99 VAL A O 1
ATOM 804 N N . PRO A 1 100 ? -14.916 -0.079 28.942 1.00 96.06 100 PRO A N 1
ATOM 805 C CA . PRO A 1 100 ? -16.261 0.293 29.370 1.00 96.06 100 PRO A CA 1
ATOM 806 C C . PRO A 1 100 ? -17.180 0.651 28.191 1.00 96.06 100 PRO A C 1
ATOM 808 O O . PRO A 1 100 ? -16.809 1.465 27.344 1.00 96.06 100 PRO A O 1
ATOM 811 N N . ASN A 1 101 ? -18.435 0.185 28.217 1.00 94.62 101 ASN A N 1
ATOM 812 C CA . ASN A 1 101 ? -19.450 0.530 27.205 1.00 94.62 101 ASN A CA 1
ATOM 813 C C . ASN A 1 101 ? -19.604 2.041 27.004 1.00 94.62 101 ASN A C 1
ATOM 815 O O . ASN A 1 101 ? -19.721 2.513 25.878 1.00 94.62 101 ASN A O 1
ATOM 819 N N . ARG A 1 102 ? -19.546 2.824 28.089 1.00 95.25 102 ARG A N 1
ATOM 820 C CA . ARG A 1 102 ? -19.635 4.290 28.012 1.00 95.25 102 ARG A CA 1
ATOM 821 C C . ARG A 1 102 ? -18.529 4.895 27.143 1.00 95.25 102 ARG A C 1
ATOM 823 O O . ARG A 1 102 ? -18.787 5.855 26.428 1.00 95.25 102 ARG A O 1
ATOM 830 N N . PHE A 1 103 ? -17.320 4.340 27.207 1.00 96.44 103 PHE A N 1
ATOM 831 C CA . PHE A 1 103 ? -16.217 4.770 26.355 1.00 96.44 103 PHE A CA 1
ATOM 832 C C . PHE A 1 103 ? -16.456 4.366 24.894 1.00 96.44 103 PHE A C 1
ATOM 834 O O . PHE A 1 103 ? -16.236 5.186 24.010 1.00 96.44 103 PHE A O 1
ATOM 841 N N . LEU A 1 104 ? -16.942 3.145 24.637 1.00 95.75 104 LEU A N 1
ATOM 842 C CA . LEU A 1 104 ? -17.256 2.688 23.277 1.00 95.75 104 LEU A CA 1
ATOM 843 C C . LEU A 1 104 ? -18.306 3.568 22.600 1.00 95.75 104 LEU A C 1
ATOM 845 O O . LEU A 1 104 ? -18.119 3.933 21.444 1.00 95.75 104 LEU A O 1
ATOM 849 N N . LEU A 1 105 ? -19.367 3.934 23.324 1.00 96.62 105 LEU A N 1
ATOM 850 C CA . LEU A 1 105 ? -20.405 4.843 22.838 1.00 96.62 105 LEU A CA 1
ATOM 851 C C . LEU A 1 105 ? -19.812 6.207 22.454 1.00 96.62 105 LEU A C 1
ATOM 853 O O . LEU A 1 105 ? -19.988 6.644 21.324 1.00 96.62 105 LEU A O 1
ATOM 857 N N . GLU A 1 106 ? -19.048 6.837 23.355 1.00 96.44 106 GLU A N 1
ATOM 858 C CA . GLU A 1 106 ? -18.384 8.131 23.106 1.00 96.44 106 GLU A CA 1
ATOM 859 C C . GLU A 1 106 ? -17.426 8.058 21.902 1.00 96.44 106 GLU A C 1
ATOM 861 O O . GLU A 1 106 ? -17.431 8.925 21.031 1.00 96.44 106 GLU A O 1
ATOM 866 N N . PHE A 1 107 ? -16.613 7.002 21.826 1.00 96.94 107 PHE A N 1
ATOM 867 C CA . PHE A 1 107 ? -15.646 6.809 20.748 1.00 96.94 107 PHE A CA 1
ATOM 868 C C . PHE A 1 107 ? -16.316 6.586 19.392 1.00 96.94 107 PHE A C 1
ATOM 870 O O . PHE A 1 107 ? -15.919 7.199 18.399 1.00 96.94 107 PHE A O 1
ATOM 877 N N . CYS A 1 108 ? -17.314 5.704 19.337 1.00 97.00 108 CYS A N 1
ATOM 878 C CA . CYS A 1 108 ? -17.981 5.367 18.088 1.00 97.00 108 CYS A CA 1
ATOM 879 C C . CYS A 1 108 ? -18.879 6.500 17.591 1.00 97.00 108 CYS A C 1
ATOM 881 O O . CYS A 1 108 ? -18.998 6.659 16.379 1.00 97.00 108 CYS A O 1
ATOM 883 N N . ASP A 1 109 ? -19.449 7.303 18.491 1.00 97.06 109 ASP A N 1
ATOM 884 C CA . ASP A 1 109 ? -20.227 8.484 18.127 1.00 97.06 109 ASP A CA 1
ATOM 885 C C . ASP A 1 109 ? -19.359 9.534 17.421 1.00 97.06 109 ASP A C 1
ATOM 887 O O . ASP A 1 109 ? -19.622 9.881 16.271 1.00 97.06 109 ASP A O 1
ATOM 891 N N . ILE A 1 110 ? -18.232 9.930 18.026 1.00 97.06 110 ILE A N 1
ATOM 892 C CA . ILE A 1 110 ? -17.291 10.870 17.392 1.00 97.06 110 ILE A CA 1
ATOM 893 C C . ILE A 1 110 ? -16.747 10.285 16.077 1.00 97.06 110 ILE A C 1
ATOM 895 O O . ILE A 1 110 ? -16.649 10.983 15.065 1.00 97.06 110 ILE A O 1
ATOM 899 N N . LYS A 1 111 ? -16.427 8.983 16.047 1.00 97.44 111 LYS A N 1
ATOM 900 C CA . LYS A 1 111 ? -15.992 8.291 14.822 1.00 97.44 111 LYS A CA 1
ATOM 901 C C . LYS A 1 111 ? -17.074 8.320 13.734 1.00 97.44 111 LYS A C 1
ATOM 903 O O . LYS A 1 111 ? -16.730 8.487 12.563 1.00 97.44 111 LYS A O 1
ATOM 908 N N . ASN A 1 112 ? -18.352 8.177 14.091 1.00 97.25 112 ASN A N 1
ATOM 909 C CA . ASN A 1 112 ? -19.476 8.318 13.165 1.00 97.25 112 ASN A CA 1
ATOM 910 C C . ASN A 1 112 ? -19.536 9.727 12.588 1.00 97.25 112 ASN A C 1
ATOM 912 O O . ASN A 1 112 ? -19.531 9.850 11.370 1.00 97.25 112 ASN A O 1
ATOM 916 N N . GLN A 1 113 ? -19.481 10.762 13.426 1.00 97.38 113 GLN A N 1
ATOM 917 C CA . GLN A 1 113 ? -19.523 12.153 12.967 1.00 97.38 113 GLN A CA 1
ATOM 918 C C . GLN A 1 113 ? -18.369 12.476 11.996 1.00 97.38 113 GLN A C 1
ATOM 920 O O . GLN A 1 113 ? -18.583 13.069 10.939 1.00 97.38 113 GLN A O 1
ATOM 925 N N . ILE A 1 114 ? -17.146 12.000 12.278 1.00 98.00 114 ILE A N 1
ATOM 926 C CA . ILE A 1 114 ? -16.010 12.108 11.340 1.00 98.00 114 ILE A CA 1
ATOM 927 C C . ILE A 1 114 ? -16.311 11.364 10.030 1.00 98.00 114 ILE A C 1
ATOM 929 O O . ILE A 1 114 ? -16.035 11.863 8.941 1.00 98.00 114 ILE A O 1
ATOM 933 N N . THR A 1 115 ? -16.870 10.158 10.125 1.00 97.94 115 THR A N 1
ATOM 934 C CA . THR A 1 115 ? -17.196 9.326 8.960 1.00 97.94 115 THR A CA 1
ATOM 935 C C . THR A 1 115 ? -18.262 9.984 8.074 1.00 97.94 115 THR A C 1
ATOM 937 O O . THR A 1 115 ? -18.108 9.993 6.852 1.00 97.94 115 THR A O 1
ATOM 940 N N . GLU A 1 116 ? -19.310 10.561 8.667 1.00 97.31 116 GLU A N 1
ATOM 941 C CA . GLU A 1 116 ? -20.358 11.326 7.971 1.00 97.31 116 GLU A CA 1
ATOM 942 C C . GLU A 1 116 ? -19.764 12.529 7.259 1.00 97.31 116 GLU A C 1
ATOM 944 O O . GLU A 1 116 ? -19.951 12.669 6.050 1.00 97.31 116 GLU A O 1
ATOM 949 N N . HIS A 1 117 ? -18.946 13.309 7.968 1.00 97.81 117 HIS A N 1
ATOM 950 C CA . HIS A 1 117 ? -18.273 14.466 7.397 1.00 97.81 117 HIS A CA 1
ATOM 951 C C . HIS A 1 117 ? -17.478 14.109 6.134 1.00 97.81 117 HIS A C 1
ATOM 953 O O . HIS A 1 117 ? -17.534 14.835 5.142 1.00 97.81 117 HIS A O 1
ATOM 959 N N . ILE A 1 118 ? -16.765 12.976 6.123 1.00 98.12 118 ILE A N 1
ATOM 960 C CA . ILE A 1 118 ? -16.037 12.526 4.929 1.00 98.12 118 ILE A CA 1
ATOM 961 C C . ILE A 1 118 ? -16.989 12.185 3.781 1.00 98.12 118 ILE A C 1
ATOM 963 O O . ILE A 1 118 ? -16.742 12.616 2.657 1.00 98.12 118 ILE A O 1
ATOM 967 N N . PHE A 1 119 ? -18.081 11.460 4.037 1.00 97.69 119 PHE A N 1
ATOM 968 C CA . PHE A 1 119 ? -19.060 11.146 2.991 1.00 97.69 119 PHE A CA 1
ATOM 969 C C . PHE A 1 119 ? -19.766 12.384 2.422 1.00 97.69 119 PHE A C 1
ATOM 971 O O . PHE A 1 119 ? -20.187 12.350 1.268 1.00 97.69 119 PHE A O 1
ATOM 978 N N . GLU A 1 120 ? -19.917 13.445 3.213 1.00 97.19 120 GLU A N 1
ATOM 979 C CA . GLU A 1 120 ? -20.552 14.698 2.792 1.00 97.19 120 GLU A CA 1
ATOM 980 C C . GLU A 1 120 ? -19.602 15.618 2.016 1.00 97.19 120 GLU A C 1
ATOM 982 O O . GLU A 1 120 ? -20.032 16.327 1.109 1.00 97.19 120 GLU A O 1
ATOM 987 N N . THR A 1 121 ? -18.311 15.611 2.357 1.00 96.94 121 THR A N 1
ATOM 988 C CA . THR A 1 121 ? -17.328 16.566 1.814 1.00 96.94 121 THR A CA 1
ATOM 989 C C . THR A 1 121 ? -16.445 16.005 0.706 1.00 96.94 121 THR A C 1
ATOM 991 O O . THR A 1 121 ? -15.901 16.779 -0.080 1.00 96.94 121 THR A O 1
ATOM 994 N N . HIS A 1 122 ? -16.280 14.683 0.625 1.00 96.00 122 HIS A N 1
ATOM 995 C CA . HIS A 1 122 ? -15.404 14.043 -0.354 1.00 96.00 122 HIS A CA 1
ATOM 996 C C . HIS A 1 122 ? -16.217 13.322 -1.430 1.00 96.00 122 HIS A C 1
ATOM 998 O O . HIS A 1 122 ? -17.124 12.539 -1.150 1.00 96.00 122 HIS A O 1
ATOM 1004 N N . SER A 1 123 ? -15.844 13.532 -2.692 1.00 94.69 123 SER A N 1
ATOM 1005 C CA . SER A 1 123 ? -16.392 12.776 -3.817 1.00 94.69 123 SER A CA 1
ATOM 1006 C C . SER A 1 123 ? -15.874 11.336 -3.825 1.00 94.69 123 SER A C 1
ATOM 1008 O O . SER A 1 123 ? -14.705 11.092 -3.521 1.00 94.69 123 SER A O 1
ATOM 1010 N N . LYS A 1 124 ? -16.717 10.385 -4.251 1.00 94.56 124 LYS A N 1
ATOM 1011 C CA . LYS A 1 124 ? -16.302 8.991 -4.477 1.00 94.56 124 LYS A CA 1
ATOM 1012 C C . LYS A 1 124 ? -15.159 8.959 -5.515 1.00 94.56 124 LYS A C 1
ATOM 1014 O O . LYS A 1 124 ? -15.370 9.461 -6.618 1.00 94.56 124 LYS A O 1
ATOM 1019 N N . PRO A 1 125 ? -13.982 8.378 -5.204 1.00 91.69 125 PRO A N 1
ATOM 1020 C CA . PRO A 1 125 ? -12.886 8.255 -6.165 1.00 91.69 125 PRO A CA 1
ATOM 1021 C C . PRO A 1 125 ? -13.277 7.426 -7.396 1.00 91.69 125 PRO A C 1
ATOM 1023 O O . PRO A 1 125 ? -14.004 6.440 -7.268 1.00 91.69 125 PRO A O 1
ATOM 1026 N N . GLU A 1 126 ? -12.740 7.761 -8.573 1.00 90.94 126 GLU A N 1
ATOM 1027 C CA . GLU A 1 126 ? -13.014 7.020 -9.819 1.00 90.94 126 GLU A CA 1
ATOM 1028 C C . GLU A 1 126 ? -12.592 5.546 -9.728 1.00 90.94 126 GLU A C 1
ATOM 1030 O O . GLU A 1 126 ? -13.294 4.652 -10.193 1.00 90.94 126 GLU A O 1
ATOM 1035 N N . ASN A 1 127 ? -11.468 5.270 -9.065 1.00 91.25 127 ASN A N 1
ATOM 1036 C CA . ASN A 1 127 ? -10.939 3.923 -8.864 1.00 91.25 127 ASN A CA 1
ATOM 1037 C C . ASN A 1 127 ? -11.423 3.261 -7.559 1.00 91.25 127 ASN A C 1
ATOM 1039 O O . ASN A 1 127 ? -10.798 2.309 -7.088 1.00 91.25 127 ASN A O 1
ATOM 1043 N N . TYR A 1 128 ? -12.511 3.744 -6.953 1.00 94.25 128 TYR A N 1
ATOM 1044 C CA . TYR A 1 128 ? -12.978 3.268 -5.648 1.00 94.25 128 TYR A CA 1
ATOM 1045 C C . TYR A 1 128 ? -13.235 1.756 -5.609 1.00 94.25 128 TYR A C 1
ATOM 1047 O O . TYR A 1 128 ? -12.788 1.089 -4.680 1.00 94.25 128 TYR A O 1
ATOM 1055 N N . ASP A 1 129 ? -13.912 1.191 -6.613 1.00 94.06 129 ASP A N 1
ATOM 1056 C CA . ASP A 1 129 ? -14.267 -0.237 -6.599 1.00 94.06 129 ASP A CA 1
ATOM 1057 C C . ASP A 1 129 ? -13.005 -1.127 -6.681 1.00 94.06 129 ASP A C 1
ATOM 1059 O O . ASP A 1 129 ? -12.925 -2.187 -6.051 1.00 94.06 129 ASP A O 1
ATOM 1063 N N . PHE A 1 130 ? -11.963 -0.645 -7.369 1.00 95.19 130 PHE A N 1
ATOM 1064 C CA . PHE A 1 130 ? -10.636 -1.261 -7.346 1.00 95.19 130 PHE A CA 1
ATOM 1065 C C . PHE A 1 130 ? -9.994 -1.171 -5.954 1.00 95.19 130 PHE A C 1
ATOM 1067 O O . PHE A 1 130 ? -9.488 -2.174 -5.460 1.00 95.19 130 PHE A O 1
ATOM 1074 N N . LEU A 1 131 ? -10.056 -0.013 -5.285 1.00 95.50 131 LEU A N 1
ATOM 1075 C CA . LEU A 1 131 ? -9.522 0.148 -3.926 1.00 95.50 131 LEU A CA 1
ATOM 1076 C C . LEU A 1 131 ? -10.240 -0.741 -2.905 1.00 95.50 131 LEU A C 1
ATOM 1078 O O . LEU A 1 131 ? -9.590 -1.258 -1.998 1.00 95.50 131 LEU A O 1
ATOM 1082 N N . VAL A 1 132 ? -11.551 -0.953 -3.048 1.00 95.88 132 VAL A N 1
ATOM 1083 C CA . VAL A 1 132 ? -12.303 -1.907 -2.217 1.00 95.88 132 VAL A CA 1
ATOM 1084 C C . VAL A 1 132 ? -11.783 -3.321 -2.436 1.00 95.88 132 VAL A C 1
ATOM 1086 O O . VAL A 1 132 ? -11.447 -4.001 -1.469 1.00 95.88 132 VAL A O 1
ATOM 1089 N N . SER A 1 133 ? -11.682 -3.749 -3.694 1.00 95.88 133 SER A N 1
ATOM 1090 C CA . SER A 1 133 ? -11.211 -5.092 -4.054 1.00 95.88 133 SER A CA 1
ATOM 1091 C C . SER A 1 133 ? -9.785 -5.336 -3.551 1.00 95.88 133 SER A C 1
ATOM 1093 O O . SER A 1 133 ? -9.510 -6.342 -2.904 1.00 95.88 133 SER A O 1
ATOM 1095 N N . LEU A 1 134 ? -8.904 -4.352 -3.737 1.00 96.31 134 LEU A N 1
ATOM 1096 C CA . LEU A 1 134 ? -7.535 -4.383 -3.239 1.00 96.31 134 LEU A CA 1
ATOM 1097 C C . LEU A 1 134 ? -7.477 -4.438 -1.706 1.00 96.31 134 LEU A C 1
ATOM 1099 O O . LEU A 1 134 ? -6.687 -5.197 -1.153 1.00 96.31 134 LEU A O 1
ATOM 1103 N N . THR A 1 135 ? -8.323 -3.665 -1.018 1.00 95.38 135 THR A N 1
ATOM 1104 C CA . THR A 1 135 ? -8.414 -3.665 0.453 1.00 95.38 135 THR A CA 1
ATOM 1105 C C . THR A 1 135 ? -8.835 -5.036 0.984 1.00 95.38 135 THR A C 1
ATOM 1107 O O . THR A 1 135 ? -8.260 -5.520 1.956 1.00 95.38 135 THR A O 1
ATOM 1110 N N . LYS A 1 136 ? -9.798 -5.688 0.322 1.00 94.00 136 LYS A N 1
ATOM 1111 C CA . LYS A 1 136 ? -10.228 -7.051 0.657 1.00 94.00 136 LYS A CA 1
ATOM 1112 C C . LYS A 1 136 ? -9.084 -8.050 0.483 1.00 94.00 136 LYS A C 1
ATOM 1114 O O . LYS A 1 136 ? -8.783 -8.774 1.425 1.00 94.00 136 LYS A O 1
ATOM 1119 N N . MET A 1 137 ? -8.400 -8.019 -0.662 1.00 95.25 137 MET A N 1
ATOM 1120 C CA . MET A 1 137 ? -7.266 -8.905 -0.952 1.00 95.25 137 MET A CA 1
ATOM 1121 C C . MET A 1 137 ? -6.143 -8.770 0.088 1.00 95.25 137 MET A C 1
ATOM 1123 O O . MET A 1 137 ? -5.646 -9.773 0.595 1.00 95.25 137 MET A O 1
ATOM 1127 N N . VAL A 1 138 ? -5.734 -7.545 0.449 1.00 95.19 138 VAL A N 1
ATOM 1128 C CA . VAL A 1 138 ? -4.662 -7.369 1.449 1.00 95.19 138 VAL A CA 1
ATOM 1129 C C . VAL A 1 138 ? -5.089 -7.783 2.856 1.00 95.19 138 VAL A C 1
ATOM 1131 O O . VAL A 1 138 ? -4.251 -8.277 3.609 1.00 95.19 138 VAL A O 1
ATOM 1134 N N . GLU A 1 139 ? -6.365 -7.613 3.212 1.00 91.88 139 GLU A N 1
ATOM 1135 C CA . GLU A 1 139 ? -6.882 -8.078 4.499 1.00 91.88 139 GLU A CA 1
ATOM 1136 C C . GLU A 1 139 ? -6.926 -9.609 4.540 1.00 91.88 139 GLU A C 1
ATOM 1138 O O . GLU A 1 139 ? -6.504 -10.191 5.532 1.00 91.88 139 GLU A O 1
ATOM 1143 N N . GLU A 1 140 ? -7.322 -10.274 3.452 1.00 90.81 140 GLU A N 1
ATOM 1144 C CA . GLU A 1 140 ? -7.247 -11.737 3.337 1.00 90.81 140 GLU A CA 1
ATOM 1145 C C . GLU A 1 140 ? -5.805 -12.246 3.460 1.00 90.81 140 GLU A C 1
ATOM 1147 O O . GLU A 1 140 ? -5.545 -13.186 4.212 1.00 90.81 140 GLU A O 1
ATOM 1152 N N . ILE A 1 141 ? -4.838 -11.591 2.805 1.00 92.75 141 ILE A N 1
ATOM 1153 C CA . ILE A 1 141 ? -3.415 -11.937 2.948 1.00 92.75 141 ILE A CA 1
ATOM 1154 C C . ILE A 1 141 ? -2.951 -11.787 4.404 1.00 92.75 141 ILE A C 1
ATOM 1156 O O . ILE A 1 141 ? -2.225 -12.646 4.904 1.00 92.75 141 ILE A O 1
ATOM 1160 N N . LYS A 1 142 ? -3.386 -10.730 5.097 1.00 91.44 142 LYS A N 1
ATOM 1161 C CA . LYS A 1 142 ? -3.040 -10.472 6.502 1.00 91.44 142 LYS A CA 1
ATOM 1162 C C . LYS A 1 142 ? -3.541 -11.560 7.455 1.00 91.44 142 LYS A C 1
ATOM 1164 O O . LYS A 1 142 ? -2.894 -11.782 8.475 1.00 91.44 142 LYS A O 1
ATOM 1169 N N . GLN A 1 143 ? -4.637 -12.248 7.135 1.00 86.50 143 GLN A N 1
ATOM 1170 C CA . GLN A 1 143 ? -5.142 -13.356 7.957 1.00 86.50 143 GLN A CA 1
ATOM 1171 C C . GLN A 1 143 ? -4.312 -14.646 7.808 1.00 86.50 143 GLN A C 1
ATOM 1173 O O . GLN A 1 143 ? -4.384 -15.530 8.662 1.00 86.50 143 GLN A O 1
ATOM 1178 N N . ASN A 1 144 ? -3.480 -14.759 6.767 1.00 88.31 144 ASN A N 1
ATOM 1179 C CA . ASN A 1 144 ? -2.637 -15.933 6.549 1.00 88.31 144 ASN A CA 1
ATOM 1180 C C . ASN A 1 144 ? -1.339 -15.851 7.364 1.00 88.31 144 ASN A C 1
ATOM 1182 O O . ASN A 1 144 ? -0.472 -15.005 7.121 1.00 88.31 144 ASN A O 1
ATOM 1186 N N . ARG A 1 145 ? -1.175 -16.778 8.315 1.00 89.44 145 ARG A N 1
ATOM 1187 C CA . ARG A 1 145 ? 0.069 -16.920 9.083 1.00 89.44 145 ARG A CA 1
ATOM 1188 C C . ARG A 1 145 ? 1.161 -17.580 8.245 1.00 89.44 145 ARG A C 1
ATOM 1190 O O . ARG A 1 145 ? 0.939 -18.587 7.582 1.00 89.44 145 ARG A O 1
ATOM 1197 N N . LEU A 1 146 ? 2.361 -17.023 8.324 1.00 92.81 146 LEU A N 1
ATOM 1198 C CA . LEU A 1 146 ? 3.565 -17.537 7.687 1.00 92.81 146 LEU A CA 1
ATOM 1199 C C . LEU A 1 146 ? 4.201 -18.626 8.549 1.00 92.81 146 LEU A C 1
ATOM 1201 O O . LEU A 1 146 ? 4.307 -18.484 9.769 1.00 92.81 146 LEU A O 1
ATOM 1205 N N . HIS A 1 147 ? 4.701 -19.679 7.907 1.00 92.69 147 HIS A N 1
ATOM 1206 C CA . HIS A 1 147 ? 5.540 -20.668 8.570 1.00 92.69 147 HIS A CA 1
ATOM 1207 C C . HIS A 1 147 ? 6.995 -20.194 8.549 1.00 92.69 147 HIS A C 1
ATOM 1209 O O . HIS A 1 147 ? 7.618 -20.098 7.489 1.00 92.69 147 HIS A O 1
ATOM 1215 N N . ILE A 1 148 ? 7.511 -19.846 9.731 1.00 91.44 148 ILE A N 1
ATOM 1216 C CA . ILE A 1 148 ? 8.862 -19.311 9.905 1.00 91.44 148 ILE A CA 1
ATOM 1217 C C . ILE A 1 148 ? 9.754 -20.346 10.593 1.00 91.44 148 ILE A C 1
ATOM 1219 O O . ILE A 1 148 ? 9.561 -20.654 11.769 1.00 91.44 148 ILE A O 1
ATOM 1223 N N . ASP A 1 149 ? 10.791 -20.808 9.898 1.00 88.50 149 ASP A N 1
ATOM 1224 C CA . ASP A 1 149 ? 11.900 -21.551 10.489 1.00 88.50 149 ASP A CA 1
ATOM 1225 C C . ASP A 1 149 ? 13.082 -20.619 10.790 1.00 88.50 149 ASP A C 1
ATOM 1227 O O . ASP A 1 149 ? 13.941 -20.326 9.956 1.00 88.50 149 ASP A O 1
ATOM 1231 N N . SER A 1 150 ? 13.151 -20.157 12.038 1.00 83.19 150 SER A N 1
ATOM 1232 C CA . SER A 1 150 ? 14.272 -19.335 12.508 1.00 83.19 150 SER A CA 1
ATOM 1233 C C . SER A 1 150 ? 15.599 -20.102 12.605 1.00 83.19 150 SER A C 1
ATOM 1235 O O . SER A 1 150 ? 16.663 -19.474 12.634 1.00 83.19 150 SER A O 1
ATOM 1237 N N . ALA A 1 151 ? 15.579 -21.443 12.631 1.00 85.69 151 ALA A N 1
ATOM 1238 C CA . ALA A 1 151 ? 16.798 -22.244 12.678 1.00 85.69 151 ALA A CA 1
ATOM 1239 C C . ALA A 1 151 ? 17.607 -22.133 11.379 1.00 85.69 151 ALA A C 1
ATOM 1241 O O . ALA A 1 151 ? 18.836 -22.219 11.435 1.00 85.69 151 ALA A O 1
ATOM 1242 N N . ALA A 1 152 ? 16.949 -21.829 10.255 1.00 86.75 152 ALA A N 1
ATOM 1243 C CA . ALA A 1 152 ? 17.580 -21.588 8.959 1.00 86.75 152 ALA A CA 1
ATOM 1244 C C . ALA A 1 152 ? 18.594 -20.421 8.965 1.00 86.75 152 ALA A C 1
ATOM 1246 O O . ALA A 1 152 ? 19.430 -20.318 8.067 1.00 86.75 152 ALA A O 1
ATOM 1247 N N . LEU A 1 153 ? 18.568 -19.554 9.988 1.00 87.56 153 LEU A N 1
ATOM 1248 C CA . LEU A 1 153 ? 19.526 -18.453 10.150 1.00 87.56 153 LEU A CA 1
ATOM 1249 C C . LEU A 1 153 ? 20.767 -18.816 10.979 1.00 87.56 153 LEU A C 1
ATOM 1251 O O . LEU A 1 153 ? 21.694 -18.006 11.029 1.00 87.56 153 LEU A O 1
ATOM 1255 N N . LYS A 1 154 ? 20.810 -19.984 11.642 1.00 84.94 154 LYS A N 1
ATOM 1256 C CA . LYS A 1 154 ? 21.845 -20.336 12.640 1.00 84.94 154 LYS A CA 1
ATOM 1257 C C . LYS A 1 154 ? 23.269 -20.181 12.114 1.00 84.94 154 LYS A C 1
ATOM 1259 O O . LYS A 1 154 ? 24.095 -19.555 12.776 1.00 84.94 154 LYS A O 1
ATOM 1264 N N . GLU A 1 155 ? 23.533 -20.690 10.916 1.00 84.56 155 GLU A N 1
ATOM 1265 C CA . GLU A 1 155 ? 24.860 -20.655 10.286 1.00 84.56 155 GLU A CA 1
ATOM 1266 C C . GLU A 1 155 ? 25.323 -19.230 9.957 1.00 84.56 155 GLU A C 1
ATOM 1268 O O . GLU A 1 155 ? 26.518 -18.950 9.909 1.00 84.56 155 GLU A O 1
ATOM 1273 N N . ARG A 1 156 ? 24.376 -18.297 9.801 1.00 85.00 156 ARG A N 1
ATOM 1274 C CA . ARG A 1 156 ? 24.642 -16.895 9.465 1.00 85.00 156 ARG A CA 1
ATOM 1275 C C . ARG A 1 156 ? 24.621 -15.968 10.675 1.00 85.00 156 ARG A C 1
ATOM 1277 O O . ARG A 1 156 ? 24.904 -14.784 10.530 1.00 85.00 156 ARG A O 1
ATOM 1284 N N . LEU A 1 157 ? 24.363 -16.461 11.892 1.00 85.81 157 LEU A N 1
ATOM 1285 C CA . LEU A 1 157 ? 24.311 -15.624 13.104 1.00 85.81 157 LEU A CA 1
ATOM 1286 C C . LEU A 1 157 ? 25.646 -14.944 13.456 1.00 85.81 157 LEU A C 1
ATOM 1288 O O . LEU A 1 157 ? 25.665 -14.043 14.297 1.00 85.81 157 LEU A O 1
ATOM 1292 N N . ALA A 1 158 ? 26.759 -15.318 12.820 1.00 87.44 158 ALA A N 1
ATOM 1293 C CA . ALA A 1 158 ? 28.015 -14.571 12.895 1.00 87.44 158 ALA A CA 1
ATOM 1294 C C . ALA A 1 158 ? 27.919 -13.183 12.224 1.00 87.44 158 ALA A C 1
ATOM 1296 O O . ALA A 1 158 ? 28.579 -12.233 12.659 1.00 87.44 158 ALA A O 1
ATOM 1297 N N . GLU A 1 159 ? 27.036 -13.014 11.240 1.00 91.12 159 GLU A N 1
ATOM 1298 C CA . GLU A 1 159 ? 26.793 -11.746 10.558 1.00 91.12 159 GLU A CA 1
ATOM 1299 C C . GLU A 1 159 ? 25.919 -10.814 11.405 1.00 91.12 159 GLU A C 1
ATOM 1301 O O . GLU A 1 159 ? 24.875 -11.193 11.942 1.00 91.12 159 GLU A O 1
ATOM 1306 N N . PHE A 1 160 ? 26.297 -9.536 11.483 1.00 89.56 160 PHE A N 1
ATOM 1307 C CA . PHE A 1 160 ? 25.499 -8.542 12.204 1.00 89.56 160 PHE A CA 1
ATOM 1308 C C . PHE A 1 160 ? 24.081 -8.403 11.628 1.00 89.56 160 PHE A C 1
ATOM 1310 O O . PHE A 1 160 ? 23.118 -8.344 12.394 1.00 89.56 160 PHE A O 1
ATOM 1317 N N . ARG A 1 161 ? 23.943 -8.388 10.294 1.00 89.00 161 ARG A N 1
ATOM 1318 C CA . ARG A 1 161 ? 22.647 -8.246 9.610 1.00 89.00 161 ARG A CA 1
ATOM 1319 C C . ARG A 1 161 ? 21.720 -9.429 9.884 1.00 89.00 161 ARG A C 1
ATOM 1321 O O . ARG A 1 161 ? 20.573 -9.201 10.264 1.00 89.00 161 ARG A O 1
ATOM 1328 N N . ALA A 1 162 ? 22.231 -10.657 9.816 1.00 89.19 162 ALA A N 1
ATOM 1329 C CA . ALA A 1 162 ? 21.461 -11.855 10.136 1.00 89.19 162 ALA A CA 1
ATOM 1330 C C . ALA A 1 162 ? 20.970 -11.852 11.594 1.00 89.19 162 ALA A C 1
ATOM 1332 O O . ALA A 1 162 ? 19.806 -12.153 11.853 1.00 89.19 162 ALA A O 1
ATOM 1333 N N . ARG A 1 163 ? 21.800 -11.415 12.559 1.00 89.75 163 ARG A N 1
ATOM 1334 C CA . ARG A 1 163 ? 21.362 -11.262 13.963 1.00 89.75 163 ARG A CA 1
ATOM 1335 C C . ARG A 1 163 ? 20.255 -10.226 14.131 1.00 89.75 163 ARG A C 1
ATOM 1337 O O . ARG A 1 163 ? 19.334 -10.447 14.916 1.00 89.75 163 ARG A O 1
ATOM 1344 N N . GLN A 1 164 ? 20.347 -9.088 13.441 1.00 89.69 164 GLN A N 1
ATOM 1345 C CA . GLN A 1 164 ? 19.298 -8.062 13.484 1.00 89.69 164 GLN A CA 1
ATOM 1346 C C . GLN A 1 164 ? 17.993 -8.588 12.887 1.00 89.69 164 GLN A C 1
ATOM 1348 O O . GLN A 1 164 ? 16.929 -8.390 13.471 1.00 89.69 164 GLN A O 1
ATOM 1353 N N . PHE A 1 165 ? 18.081 -9.313 11.773 1.00 89.88 165 PHE A N 1
ATOM 1354 C CA . PHE A 1 165 ? 16.926 -9.932 11.142 1.00 89.88 165 PHE A CA 1
ATOM 1355 C C . PHE A 1 165 ? 16.281 -10.995 12.042 1.00 89.88 165 PHE A C 1
ATOM 1357 O O . PHE A 1 165 ? 15.087 -10.905 12.308 1.00 89.88 165 PHE A O 1
ATOM 1364 N N . ALA A 1 166 ? 17.059 -11.909 12.630 1.00 89.31 166 ALA A N 1
ATOM 1365 C CA . ALA A 1 166 ? 16.550 -12.907 13.576 1.00 89.31 166 ALA A CA 1
ATOM 1366 C C . ALA A 1 166 ? 15.852 -12.264 14.792 1.00 89.31 166 ALA A C 1
ATOM 1368 O O . ALA A 1 166 ? 14.768 -12.677 15.198 1.00 89.31 166 ALA A O 1
ATOM 1369 N N . ARG A 1 167 ? 16.431 -11.190 15.350 1.00 88.75 167 ARG A N 1
ATOM 1370 C CA . ARG A 1 167 ? 15.794 -10.419 16.433 1.00 88.75 167 ARG A CA 1
ATOM 1371 C C . ARG A 1 167 ? 14.487 -9.767 15.993 1.00 88.75 167 ARG A C 1
ATOM 1373 O O . ARG A 1 167 ? 13.567 -9.682 16.802 1.00 88.75 167 ARG A O 1
ATOM 1380 N N . LYS A 1 168 ? 14.414 -9.291 14.747 1.00 88.56 168 LYS A N 1
ATOM 1381 C CA . LYS A 1 168 ? 13.189 -8.737 14.163 1.00 88.56 168 LYS A CA 1
ATOM 1382 C C . LYS A 1 168 ? 12.121 -9.822 14.024 1.00 88.56 168 LYS A C 1
ATOM 1384 O O . LYS A 1 168 ? 11.009 -9.592 14.480 1.00 88.56 168 LYS A O 1
ATOM 1389 N N . LEU A 1 169 ? 12.465 -11.001 13.500 1.00 88.75 169 LEU A N 1
ATOM 1390 C CA . LEU A 1 169 ? 11.537 -12.132 13.344 1.00 88.75 169 LEU A CA 1
ATOM 1391 C C . LEU A 1 169 ? 10.872 -12.563 14.658 1.00 88.75 169 LEU A C 1
ATOM 1393 O O . LEU A 1 169 ? 9.705 -12.931 14.655 1.00 88.75 169 LEU A O 1
ATOM 1397 N N . ASN A 1 170 ? 11.581 -12.461 15.784 1.00 85.44 170 ASN A N 1
ATOM 1398 C CA . ASN A 1 170 ? 11.030 -12.795 17.103 1.00 85.44 170 ASN A CA 1
ATOM 1399 C C . ASN A 1 170 ? 10.092 -11.722 17.685 1.00 85.44 170 ASN A C 1
ATOM 1401 O O . ASN A 1 170 ? 9.508 -11.937 18.742 1.00 85.44 170 ASN A O 1
ATOM 1405 N N . ARG A 1 171 ? 10.014 -10.538 17.067 1.00 86.19 171 ARG A N 1
ATOM 1406 C CA . ARG A 1 171 ? 9.234 -9.391 17.563 1.00 86.19 171 ARG A CA 1
ATOM 1407 C C . ARG A 1 171 ? 8.057 -9.030 16.671 1.00 86.19 171 ARG A C 1
ATOM 1409 O O . ARG A 1 171 ? 7.111 -8.427 17.162 1.00 86.19 171 ARG A O 1
ATOM 1416 N N . VAL A 1 172 ? 8.160 -9.320 15.378 1.00 88.62 172 VAL A N 1
ATOM 1417 C CA . VAL A 1 172 ? 7.102 -9.032 14.411 1.00 88.62 172 VAL A CA 1
ATOM 1418 C C . VAL A 1 172 ? 6.085 -10.156 14.388 1.00 88.62 172 VAL A C 1
ATOM 1420 O O . VAL A 1 172 ? 6.404 -11.314 14.655 1.00 88.62 172 VAL A O 1
ATOM 1423 N N . GLU A 1 173 ? 4.866 -9.811 14.010 1.00 86.44 173 GLU A N 1
ATOM 1424 C CA . GLU A 1 173 ? 3.853 -10.808 13.703 1.00 86.44 173 GLU A CA 1
ATOM 1425 C C . GLU A 1 173 ? 4.245 -11.593 12.446 1.00 86.44 173 GLU A C 1
ATOM 1427 O O . GLU A 1 173 ? 4.744 -11.024 11.469 1.00 86.44 173 GLU A O 1
ATOM 1432 N N . HIS A 1 174 ? 4.017 -12.907 12.455 1.00 91.00 174 HIS A N 1
ATOM 1433 C CA . HIS A 1 174 ? 4.304 -13.794 11.322 1.00 91.00 174 HIS A CA 1
ATOM 1434 C C . HIS A 1 174 ? 3.162 -13.756 10.306 1.00 91.00 174 HIS A C 1
ATOM 1436 O O . HIS A 1 174 ? 2.600 -14.781 9.946 1.00 91.00 174 HIS A O 1
ATOM 1442 N N . ALA A 1 175 ? 2.805 -12.553 9.873 1.00 91.38 175 ALA A N 1
ATOM 1443 C CA . ALA A 1 175 ? 1.792 -12.293 8.862 1.00 91.38 175 ALA A CA 1
ATOM 1444 C C . ALA A 1 175 ? 2.237 -11.119 7.982 1.00 91.38 175 ALA A C 1
ATOM 1446 O O . ALA A 1 175 ? 2.884 -10.169 8.447 1.00 91.38 175 ALA A O 1
ATOM 1447 N N . CYS A 1 176 ? 1.891 -11.181 6.698 1.00 93.75 176 CYS A N 1
ATOM 1448 C CA . CYS A 1 176 ? 2.155 -10.106 5.748 1.00 93.75 176 CYS A CA 1
ATOM 1449 C C . CYS A 1 176 ? 1.050 -9.054 5.848 1.00 93.75 176 CYS A C 1
ATOM 1451 O O . CYS A 1 176 ? -0.078 -9.303 5.439 1.00 93.75 176 CYS A O 1
ATOM 1453 N N . LYS A 1 177 ? 1.376 -7.862 6.356 1.00 94.75 177 LYS A N 1
ATOM 1454 C CA . LYS A 1 177 ? 0.427 -6.742 6.428 1.00 94.75 177 LYS A CA 1
ATOM 1455 C C . LYS A 1 177 ? 0.812 -5.680 5.416 1.00 94.75 177 LYS A C 1
ATOM 1457 O O . LYS A 1 177 ? 1.846 -5.027 5.575 1.00 94.75 177 LYS A O 1
ATOM 1462 N N . TYR A 1 178 ? 0.003 -5.526 4.374 1.00 96.38 178 TYR A N 1
ATOM 1463 C CA . TYR A 1 178 ? 0.249 -4.543 3.326 1.00 96.38 178 TYR A CA 1
ATOM 1464 C C . TYR A 1 178 ? -0.506 -3.239 3.575 1.00 96.38 178 TYR A C 1
ATOM 1466 O O . TYR A 1 178 ? -1.686 -3.242 3.907 1.00 96.38 178 TYR A O 1
ATOM 1474 N N . ASN A 1 179 ? 0.164 -2.118 3.324 1.00 94.94 179 ASN A N 1
ATOM 1475 C CA . ASN A 1 179 ? -0.436 -0.796 3.287 1.00 94.94 179 ASN A C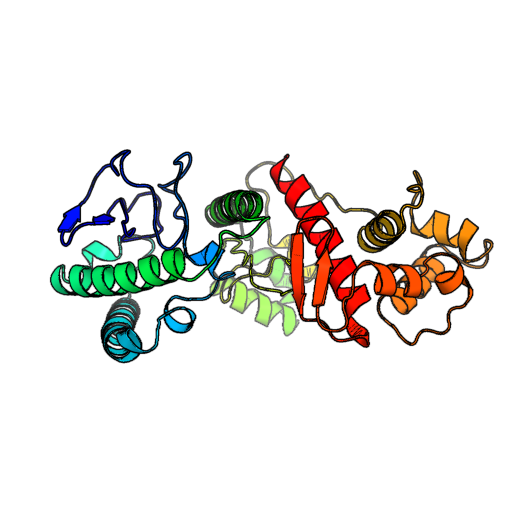A 1
ATOM 1476 C C . ASN A 1 179 ? -0.663 -0.364 1.830 1.00 94.94 179 ASN A C 1
ATOM 1478 O O . ASN A 1 179 ? 0.288 -0.118 1.084 1.00 94.94 179 ASN A O 1
ATOM 1482 N N . VAL A 1 180 ? -1.938 -0.233 1.456 1.00 95.88 180 VAL A N 1
ATOM 1483 C CA . VAL A 1 180 ? -2.398 0.194 0.121 1.00 95.88 180 VAL A CA 1
ATOM 1484 C C . VAL A 1 180 ? -2.087 1.666 -0.171 1.00 95.88 180 VAL A C 1
ATOM 1486 O O . VAL A 1 180 ? -1.892 2.048 -1.323 1.00 95.88 180 VAL A O 1
ATOM 1489 N N . PHE A 1 181 ? -1.999 2.492 0.870 1.00 94.81 181 PHE A N 1
ATOM 1490 C CA . PHE A 1 181 ? -1.747 3.931 0.775 1.00 94.81 181 PHE A CA 1
ATOM 1491 C C . PHE A 1 181 ? -0.316 4.294 1.198 1.00 94.81 181 PHE A C 1
ATOM 1493 O O . PHE A 1 181 ? -0.012 5.447 1.492 1.00 94.81 181 PHE A O 1
ATOM 1500 N N . GLY A 1 182 ? 0.583 3.304 1.235 1.00 93.56 182 GLY A N 1
ATOM 1501 C CA . GLY A 1 182 ? 1.964 3.480 1.676 1.00 93.56 182 GLY A CA 1
ATOM 1502 C C . GLY A 1 182 ? 2.848 4.259 0.701 1.00 93.56 182 GLY A C 1
ATOM 1503 O O . GLY A 1 182 ? 3.862 4.820 1.117 1.00 93.56 182 GLY A O 1
ATOM 1504 N N . THR A 1 183 ? 2.483 4.318 -0.583 1.00 94.88 183 THR A N 1
ATOM 1505 C CA . THR A 1 183 ? 3.141 5.183 -1.568 1.00 94.88 183 THR A CA 1
ATOM 1506 C C . THR A 1 183 ? 2.122 5.969 -2.384 1.00 94.88 183 THR A C 1
ATOM 1508 O O . THR A 1 183 ? 1.044 5.478 -2.718 1.00 94.88 183 THR A O 1
ATOM 1511 N N . LYS A 1 184 ? 2.505 7.177 -2.812 1.00 92.56 184 LYS A N 1
ATOM 1512 C CA . LYS A 1 184 ? 1.691 7.981 -3.738 1.00 92.56 184 LYS A CA 1
ATOM 1513 C C . LYS A 1 184 ? 1.533 7.354 -5.127 1.00 92.56 184 LYS A C 1
ATOM 1515 O O . LYS A 1 184 ? 0.578 7.651 -5.832 1.00 92.56 184 LYS A O 1
ATOM 1520 N N . THR A 1 185 ? 2.450 6.465 -5.514 1.00 94.69 185 THR A N 1
ATOM 1521 C CA . THR A 1 185 ? 2.389 5.712 -6.776 1.00 94.69 185 THR A CA 1
ATOM 1522 C C . THR A 1 185 ? 1.514 4.460 -6.684 1.00 94.69 185 THR A C 1
ATOM 1524 O O . THR A 1 185 ? 1.417 3.731 -7.659 1.00 94.69 185 THR A O 1
ATOM 1527 N N . GLY A 1 186 ? 0.872 4.182 -5.544 1.00 94.75 186 GLY A N 1
ATOM 1528 C CA . GLY A 1 186 ? -0.027 3.033 -5.396 1.00 94.75 186 GLY A CA 1
ATOM 1529 C C . GLY A 1 186 ? 0.678 1.682 -5.265 1.00 94.75 186 GLY A C 1
ATOM 1530 O O . GLY A 1 186 ? 0.030 0.649 -5.418 1.00 94.75 186 GLY A O 1
ATOM 1531 N N . ARG A 1 187 ? 1.990 1.668 -4.994 1.00 96.12 187 ARG A N 1
ATOM 1532 C CA . ARG A 1 187 ? 2.714 0.443 -4.634 1.00 96.12 187 ARG A CA 1
ATOM 1533 C C . ARG A 1 187 ? 2.344 0.046 -3.217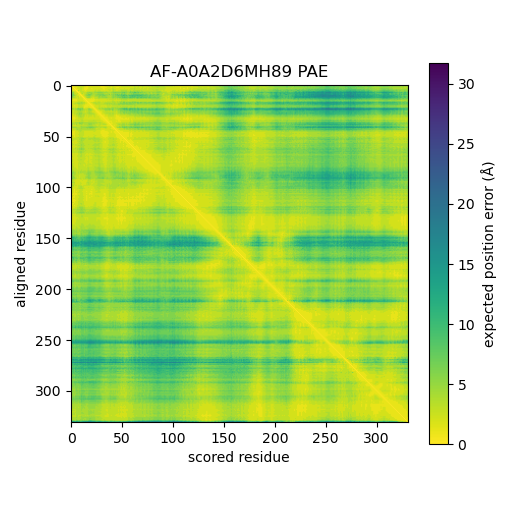 1.00 96.12 187 ARG A C 1
ATOM 1535 O O . ARG A 1 187 ? 2.301 0.895 -2.326 1.00 96.12 187 ARG A O 1
ATOM 1542 N N . LEU A 1 188 ? 2.161 -1.251 -3.000 1.00 96.88 188 LEU A N 1
ATOM 1543 C CA . LEU A 1 188 ? 2.032 -1.775 -1.649 1.00 96.88 188 LEU A CA 1
ATOM 1544 C C . LEU A 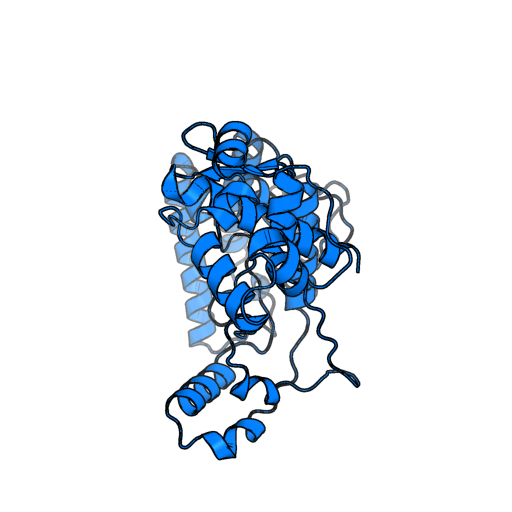1 188 ? 3.342 -1.565 -0.888 1.00 96.88 188 LEU A C 1
ATOM 1546 O O . LEU A 1 188 ? 4.437 -1.759 -1.422 1.00 96.88 188 LEU A O 1
ATOM 1550 N N . THR A 1 189 ? 3.223 -1.197 0.380 1.00 96.12 189 THR A N 1
ATOM 1551 C CA . THR A 1 189 ? 4.321 -1.274 1.348 1.00 96.12 189 THR A CA 1
ATOM 1552 C C . THR A 1 189 ? 3.927 -2.219 2.473 1.00 96.12 189 THR A C 1
ATOM 1554 O O . THR A 1 189 ? 2.781 -2.647 2.550 1.00 96.12 189 THR A O 1
ATOM 1557 N N . THR A 1 190 ? 4.860 -2.587 3.345 1.00 94.69 190 THR A N 1
ATOM 1558 C CA . THR A 1 190 ? 4.534 -3.350 4.557 1.00 94.69 190 THR A CA 1
ATOM 1559 C C . THR A 1 190 ? 4.236 -2.404 5.714 1.00 94.69 190 THR A C 1
ATOM 1561 O O . THR A 1 190 ? 4.959 -1.422 5.903 1.00 94.69 190 THR A O 1
ATOM 1564 N N . GLU A 1 191 ? 3.229 -2.717 6.525 1.00 92.19 191 GLU A N 1
ATOM 1565 C CA . GLU A 1 191 ? 2.971 -1.996 7.771 1.00 92.19 191 GLU A CA 1
ATOM 1566 C C . GLU A 1 191 ? 4.144 -2.137 8.750 1.00 92.19 191 GLU A C 1
ATOM 1568 O O . GLU A 1 191 ? 4.935 -3.088 8.699 1.00 92.19 191 GLU A O 1
ATOM 1573 N N . LYS A 1 192 ? 4.261 -1.180 9.673 1.00 87.31 192 LYS A N 1
ATOM 1574 C CA . LYS A 1 192 ? 5.262 -1.243 10.738 1.00 87.31 192 LYS A CA 1
ATOM 1575 C C . LYS A 1 192 ? 5.028 -2.491 11.599 1.00 87.31 192 LYS A C 1
ATOM 1577 O O . LYS A 1 192 ? 3.893 -2.891 11.818 1.00 87.31 192 LYS A O 1
ATOM 1582 N N . ASP A 1 193 ? 6.116 -3.095 12.070 1.00 84.50 193 ASP A N 1
ATOM 1583 C CA . ASP A 1 193 ? 6.099 -4.271 12.952 1.00 84.50 193 ASP A CA 1
ATOM 1584 C C . ASP A 1 193 ? 5.437 -5.533 12.345 1.00 84.50 193 ASP A C 1
ATOM 1586 O O . ASP A 1 193 ? 5.180 -6.507 13.050 1.00 84.50 193 ASP A O 1
ATOM 1590 N N . SER A 1 194 ? 5.244 -5.554 11.019 1.00 91.44 194 SER A N 1
ATOM 1591 C CA . SER A 1 194 ? 4.831 -6.733 10.246 1.00 91.44 194 SER A CA 1
ATOM 1592 C C . SER A 1 194 ? 6.019 -7.493 9.640 1.00 91.44 194 SER A C 1
ATOM 1594 O O . SER A 1 194 ? 7.170 -7.021 9.652 1.00 91.44 194 SER A O 1
ATOM 1596 N N . PHE A 1 195 ? 5.751 -8.685 9.096 1.00 93.19 195 PHE A N 1
ATOM 1597 C CA . PHE A 1 195 ? 6.765 -9.477 8.412 1.00 93.19 195 PHE A CA 1
ATOM 1598 C C . PHE A 1 195 ? 7.278 -8.751 7.146 1.00 93.19 195 PHE A C 1
ATOM 1600 O O . PHE A 1 195 ? 6.485 -8.381 6.277 1.00 93.19 195 PHE A O 1
ATOM 1607 N N . PRO A 1 196 ? 8.600 -8.532 6.988 1.00 91.75 196 PRO A N 1
ATOM 1608 C CA . PRO A 1 196 ? 9.146 -7.623 5.976 1.00 91.75 196 PRO A CA 1
ATOM 1609 C C . PRO A 1 196 ? 9.295 -8.259 4.581 1.00 91.75 196 PRO A C 1
ATOM 1611 O O . PRO A 1 196 ? 10.358 -8.155 3.971 1.00 91.75 196 PRO A O 1
ATOM 1614 N N . ILE A 1 197 ? 8.245 -8.893 4.055 1.00 94.06 197 ILE A N 1
ATOM 1615 C CA . ILE A 1 197 ? 8.299 -9.690 2.815 1.00 94.06 197 ILE A CA 1
ATOM 1616 C C . ILE A 1 197 ? 8.845 -8.916 1.600 1.00 94.06 197 ILE A C 1
ATOM 1618 O O . ILE A 1 197 ? 9.644 -9.455 0.841 1.00 94.06 197 ILE A O 1
ATOM 1622 N N . LEU A 1 198 ? 8.507 -7.625 1.461 1.00 93.56 198 LEU A N 1
ATOM 1623 C CA . LEU A 1 198 ? 8.924 -6.784 0.324 1.00 93.56 198 LEU A CA 1
ATOM 1624 C C . LEU A 1 198 ? 10.373 -6.279 0.404 1.00 93.56 198 LEU A C 1
ATOM 1626 O O . LEU A 1 198 ? 10.917 -5.807 -0.589 1.00 93.56 198 LEU A O 1
ATOM 1630 N N . THR A 1 199 ? 10.990 -6.319 1.587 1.00 90.00 199 THR A N 1
ATOM 1631 C CA . THR A 1 199 ? 12.341 -5.765 1.831 1.00 90.00 199 THR A CA 1
ATOM 1632 C C . THR A 1 199 ? 13.325 -6.811 2.344 1.00 90.00 199 THR A C 1
ATOM 1634 O O . THR A 1 199 ? 14.462 -6.487 2.685 1.00 90.00 199 THR A O 1
ATOM 1637 N N . MET A 1 200 ? 12.891 -8.069 2.412 1.00 90.81 200 MET A N 1
ATOM 1638 C CA . MET A 1 200 ? 13.699 -9.183 2.874 1.00 90.81 200 MET A CA 1
ATOM 1639 C C . MET A 1 200 ? 14.813 -9.488 1.871 1.00 90.81 200 MET A C 1
ATOM 1641 O O . MET A 1 200 ? 14.570 -9.676 0.675 1.00 90.81 200 MET A O 1
ATOM 1645 N N . ASP A 1 201 ? 16.039 -9.564 2.387 1.00 89.50 201 ASP A N 1
ATOM 1646 C CA . ASP A 1 201 ? 17.195 -9.982 1.604 1.00 89.50 201 ASP A CA 1
ATOM 1647 C C . ASP A 1 201 ? 16.981 -11.410 1.085 1.00 89.50 201 ASP A C 1
ATOM 1649 O O . ASP A 1 201 ? 16.479 -12.277 1.805 1.00 89.50 201 ASP A O 1
ATOM 1653 N N . LYS A 1 202 ? 17.366 -11.654 -0.171 1.00 91.06 202 LYS A N 1
ATOM 1654 C CA . LYS A 1 202 ? 17.255 -12.967 -0.817 1.00 91.06 202 LYS A CA 1
ATOM 1655 C C . LYS A 1 202 ? 17.939 -14.066 -0.001 1.00 91.06 202 LYS A C 1
ATOM 1657 O O . LYS A 1 202 ? 17.436 -15.183 0.052 1.00 91.06 202 LYS A O 1
ATOM 1662 N N . ASP A 1 203 ? 19.027 -13.719 0.680 1.00 89.38 203 ASP A N 1
ATOM 1663 C CA . ASP A 1 203 ? 19.835 -14.641 1.467 1.00 89.38 203 ASP A CA 1
ATOM 1664 C C . ASP A 1 203 ? 19.119 -15.133 2.733 1.00 89.38 203 ASP A C 1
ATOM 1666 O O . ASP A 1 203 ? 19.534 -16.130 3.320 1.00 89.38 203 ASP A O 1
ATOM 1670 N N . TYR A 1 204 ? 18.051 -14.446 3.151 1.00 91.50 204 TYR A N 1
ATOM 1671 C CA . TYR A 1 204 ? 17.260 -14.784 4.334 1.00 91.50 204 TYR A CA 1
ATOM 1672 C C . TYR A 1 204 ? 15.876 -15.340 3.988 1.00 91.50 204 TYR A C 1
ATOM 1674 O O . TYR A 1 204 ? 15.097 -15.622 4.892 1.00 91.50 204 TYR A O 1
ATOM 1682 N N . ARG A 1 205 ? 15.541 -15.515 2.701 1.00 91.75 205 ARG A N 1
ATOM 1683 C CA . ARG A 1 205 ? 14.225 -16.035 2.281 1.00 91.75 205 ARG A CA 1
ATOM 1684 C C . ARG A 1 205 ? 13.998 -17.494 2.679 1.00 91.75 205 ARG A C 1
ATOM 1686 O O . ARG A 1 205 ? 12.852 -17.907 2.800 1.00 91.75 205 ARG A O 1
ATOM 1693 N N . ASN A 1 206 ? 15.070 -18.247 2.930 1.00 91.44 206 ASN A N 1
ATOM 1694 C CA . ASN A 1 206 ? 15.028 -19.650 3.354 1.00 91.44 206 ASN A CA 1
ATOM 1695 C C . ASN A 1 206 ? 14.399 -19.874 4.742 1.00 91.44 206 ASN A C 1
ATOM 1697 O O . ASN A 1 206 ? 14.187 -21.018 5.123 1.00 91.44 206 ASN A O 1
ATOM 1701 N N . VAL A 1 207 ? 14.104 -18.807 5.492 1.00 93.25 207 VAL A N 1
ATOM 1702 C CA . VAL A 1 207 ? 13.335 -18.895 6.742 1.00 93.25 207 VAL A CA 1
ATOM 1703 C C . VAL A 1 207 ? 11.860 -19.199 6.507 1.00 93.25 207 VAL A C 1
ATOM 1705 O O . VAL A 1 207 ? 11.160 -19.527 7.455 1.00 93.25 207 VAL A O 1
ATOM 1708 N N . LEU A 1 208 ? 11.364 -19.025 5.282 1.00 94.06 208 LEU A N 1
ATOM 1709 C CA . LEU A 1 208 ? 9.980 -19.307 4.932 1.00 94.06 208 LEU A CA 1
ATOM 1710 C C . LEU A 1 208 ? 9.844 -20.760 4.486 1.00 94.06 208 LEU A C 1
ATOM 1712 O O . LEU A 1 208 ? 10.572 -21.207 3.600 1.00 94.06 208 LEU A O 1
ATOM 1716 N N . SER A 1 209 ? 8.864 -21.464 5.046 1.00 92.81 209 SER A N 1
ATOM 1717 C CA . SER A 1 209 ? 8.408 -22.759 4.543 1.00 92.81 209 SER A CA 1
ATOM 1718 C C . SER A 1 209 ? 6.997 -22.646 3.958 1.00 92.81 209 SER A C 1
ATOM 1720 O O . SER A 1 209 ? 6.199 -21.823 4.421 1.00 92.81 209 SER A O 1
ATOM 1722 N N . PRO A 1 210 ? 6.678 -23.406 2.893 1.00 92.31 210 PRO A N 1
ATOM 1723 C CA . PRO A 1 210 ? 5.332 -23.401 2.344 1.00 92.31 210 PRO A CA 1
ATOM 1724 C C . PRO A 1 210 ? 4.350 -23.963 3.381 1.00 92.31 210 PRO A C 1
ATOM 1726 O O . PRO A 1 210 ? 4.698 -24.822 4.192 1.00 92.31 210 PRO A O 1
ATOM 1729 N N . ALA A 1 211 ? 3.113 -23.465 3.365 1.00 87.12 211 ALA A N 1
ATOM 1730 C CA . ALA A 1 211 ? 2.040 -24.053 4.168 1.00 87.12 211 ALA A CA 1
ATOM 1731 C C . ALA A 1 211 ? 1.599 -25.418 3.619 1.00 87.12 211 ALA A C 1
ATOM 1733 O O . ALA A 1 211 ? 1.244 -26.305 4.390 1.00 87.12 211 ALA A O 1
ATOM 1734 N N . ASN A 1 212 ? 1.678 -25.563 2.294 1.00 86.81 212 ASN A N 1
ATOM 1735 C CA . ASN A 1 212 ? 1.427 -26.794 1.555 1.00 86.81 212 ASN A CA 1
ATOM 1736 C C . ASN A 1 212 ? 2.776 -27.339 1.045 1.00 86.81 212 ASN A C 1
ATOM 1738 O O . ASN A 1 212 ? 3.695 -27.547 1.831 1.00 86.81 212 ASN A O 1
ATOM 1742 N N . ASP A 1 213 ? 2.926 -27.495 -0.273 1.00 90.44 213 ASP A N 1
ATOM 1743 C CA . ASP A 1 213 ? 4.075 -28.183 -0.869 1.00 90.44 213 ASP A CA 1
ATOM 1744 C C . ASP A 1 213 ? 5.120 -27.247 -1.499 1.00 90.44 213 ASP A C 1
ATOM 1746 O O . ASP A 1 213 ? 6.320 -27.489 -1.380 1.00 90.44 213 ASP A O 1
ATOM 1750 N N . TRP A 1 214 ? 4.691 -26.171 -2.171 1.00 92.12 214 TRP A N 1
ATOM 1751 C CA . TRP A 1 214 ? 5.576 -25.348 -3.008 1.00 92.12 214 TRP A CA 1
ATOM 1752 C C . TRP A 1 214 ? 5.315 -23.852 -2.865 1.00 92.12 214 TRP A C 1
ATOM 1754 O O . TRP A 1 214 ? 4.186 -23.412 -2.651 1.00 92.12 214 TRP A O 1
ATOM 1764 N N . PHE A 1 215 ? 6.373 -23.068 -3.069 1.00 92.00 215 PHE A N 1
ATOM 1765 C CA . PHE A 1 215 ? 6.253 -21.657 -3.418 1.00 92.00 215 PHE A CA 1
ATOM 1766 C C . PHE A 1 215 ? 6.184 -21.502 -4.938 1.00 92.00 215 PHE A C 1
ATOM 1768 O O . PHE A 1 215 ? 6.936 -22.150 -5.665 1.00 92.00 215 PHE A O 1
ATOM 1775 N N . VAL A 1 216 ? 5.318 -20.604 -5.403 1.00 91.62 216 VAL A N 1
ATOM 1776 C CA . VAL A 1 216 ? 5.239 -20.179 -6.804 1.00 91.62 216 VAL A CA 1
ATOM 1777 C C . VAL A 1 216 ? 5.587 -18.695 -6.850 1.00 91.62 216 VAL A C 1
ATOM 1779 O O . VAL A 1 216 ? 4.949 -17.889 -6.175 1.00 91.62 216 VAL A O 1
ATOM 1782 N N . GLU A 1 217 ? 6.606 -18.337 -7.628 1.00 91.31 217 GLU A N 1
ATOM 1783 C CA . GLU A 1 217 ? 7.003 -16.948 -7.872 1.00 91.31 217 GLU A CA 1
ATOM 1784 C C . GLU A 1 217 ? 6.763 -16.620 -9.345 1.00 91.31 217 GLU A C 1
ATOM 1786 O O . GLU A 1 217 ? 7.257 -17.310 -10.237 1.00 91.31 217 GLU A O 1
ATOM 1791 N N . LEU A 1 218 ? 5.988 -15.565 -9.589 1.00 92.56 218 LEU A N 1
ATOM 1792 C CA . LEU A 1 218 ? 5.721 -15.026 -10.916 1.00 92.56 218 LEU A CA 1
ATOM 1793 C C . LEU A 1 218 ? 6.274 -13.603 -10.960 1.00 92.56 218 LEU A C 1
ATOM 1795 O O . LEU A 1 218 ? 5.949 -12.786 -10.099 1.00 92.56 218 LEU A O 1
ATOM 1799 N N . ASP A 1 219 ? 7.102 -13.311 -11.962 1.00 91.62 219 ASP A N 1
ATOM 1800 C CA . ASP A 1 219 ? 7.693 -11.987 -12.158 1.00 91.62 219 ASP A CA 1
ATOM 1801 C C . ASP A 1 219 ? 7.418 -11.475 -13.574 1.00 91.62 219 ASP A C 1
ATOM 1803 O O . ASP A 1 219 ? 7.507 -12.205 -14.566 1.00 91.62 219 ASP A O 1
ATOM 1807 N N . PHE A 1 220 ? 7.096 -10.189 -13.668 1.00 92.44 220 PHE A N 1
ATOM 1808 C CA . PHE A 1 220 ? 6.811 -9.532 -14.933 1.00 92.44 220 PHE A CA 1
ATOM 1809 C C . PHE A 1 220 ? 8.109 -9.062 -15.583 1.00 92.44 220 PHE A C 1
ATOM 1811 O O . PHE A 1 220 ? 8.806 -8.173 -15.088 1.00 92.44 220 PHE A O 1
ATOM 1818 N N . ASN A 1 221 ? 8.400 -9.592 -16.769 1.00 93.38 221 ASN A N 1
ATOM 1819 C CA . ASN A 1 221 ? 9.565 -9.193 -17.547 1.00 93.38 221 ASN A CA 1
ATOM 1820 C C . ASN A 1 221 ? 9.538 -7.689 -17.880 1.00 93.38 221 ASN A C 1
ATOM 1822 O O . ASN A 1 221 ? 8.791 -7.253 -18.755 1.00 93.38 221 ASN A O 1
ATOM 1826 N N . ALA A 1 222 ? 10.385 -6.910 -17.198 1.00 94.38 222 ALA A N 1
ATOM 1827 C CA . ALA A 1 222 ? 10.561 -5.472 -17.403 1.00 94.38 222 ALA A CA 1
ATOM 1828 C C . ALA A 1 222 ? 9.245 -4.663 -17.386 1.00 94.38 222 ALA A C 1
ATOM 1830 O O . ALA A 1 222 ? 9.022 -3.810 -18.248 1.00 94.38 222 ALA A O 1
ATOM 1831 N N . ALA A 1 223 ? 8.395 -4.920 -16.387 1.00 95.69 223 ALA A N 1
ATOM 1832 C CA . ALA A 1 223 ? 7.047 -4.356 -16.269 1.00 95.69 223 ALA A CA 1
ATOM 1833 C C . ALA A 1 223 ? 6.966 -2.834 -16.504 1.00 95.69 223 ALA A C 1
ATOM 1835 O O . ALA A 1 223 ? 6.112 -2.375 -17.257 1.00 95.69 223 ALA A O 1
ATOM 1836 N N . GLU A 1 224 ? 7.889 -2.053 -15.933 1.00 95.62 224 GLU A N 1
ATOM 1837 C CA . GLU A 1 224 ? 7.896 -0.592 -16.102 1.00 95.62 224 GLU A CA 1
ATOM 1838 C C . GLU A 1 224 ? 8.167 -0.148 -17.546 1.00 95.62 224 GLU A C 1
ATOM 1840 O O . GLU A 1 224 ? 7.570 0.818 -18.016 1.00 95.62 224 GLU A O 1
ATOM 1845 N N . LEU A 1 225 ? 9.033 -0.855 -18.281 1.00 95.44 225 LEU A N 1
ATOM 1846 C CA . LEU A 1 225 ? 9.294 -0.549 -19.692 1.00 95.44 225 LEU A CA 1
ATOM 1847 C C . LEU A 1 225 ? 8.100 -0.928 -20.568 1.00 95.44 225 LEU A C 1
ATOM 1849 O O . LEU A 1 225 ? 7.768 -0.202 -21.500 1.00 95.44 225 LEU A O 1
ATOM 1853 N N . ARG A 1 226 ? 7.415 -2.027 -20.241 1.00 96.00 226 ARG A N 1
ATOM 1854 C CA . ARG A 1 226 ? 6.179 -2.422 -20.928 1.00 96.00 226 ARG A CA 1
ATOM 1855 C C . ARG A 1 226 ? 5.059 -1.414 -20.689 1.00 96.00 226 ARG A C 1
ATOM 1857 O O . ARG A 1 226 ? 4.403 -0.999 -21.642 1.00 96.00 226 ARG A O 1
ATOM 1864 N N . ALA A 1 227 ? 4.900 -0.951 -19.448 1.00 96.31 227 ALA A N 1
ATOM 1865 C CA . ALA A 1 227 ? 3.974 0.126 -19.110 1.00 96.31 227 ALA A CA 1
ATOM 1866 C C . ALA A 1 227 ? 4.328 1.427 -19.848 1.00 96.31 227 ALA A C 1
ATOM 1868 O O . ALA A 1 227 ? 3.440 2.108 -20.352 1.00 96.31 227 ALA A O 1
ATOM 1869 N N . LEU A 1 228 ? 5.618 1.748 -19.974 1.00 95.31 228 LEU A N 1
ATOM 1870 C CA . LEU A 1 228 ? 6.088 2.906 -20.733 1.00 95.31 228 LEU A CA 1
ATOM 1871 C C . LEU A 1 228 ? 5.708 2.821 -22.223 1.00 95.31 228 LEU A C 1
ATOM 1873 O O . LEU A 1 228 ? 5.198 3.800 -22.764 1.00 95.31 228 LEU A O 1
ATOM 1877 N N . LEU A 1 229 ? 5.892 1.661 -22.865 1.00 95.25 229 LEU A N 1
ATOM 1878 C CA . LEU A 1 229 ? 5.438 1.421 -24.245 1.00 95.25 229 LEU A CA 1
ATOM 1879 C C . LEU A 1 229 ? 3.915 1.546 -24.373 1.00 95.25 229 LEU A C 1
ATOM 1881 O O . LEU A 1 229 ? 3.423 2.205 -25.285 1.00 95.25 229 LEU A O 1
ATOM 1885 N N . ALA A 1 230 ? 3.164 0.987 -23.422 1.00 95.88 230 ALA A N 1
ATOM 1886 C CA . ALA A 1 230 ? 1.706 1.078 -23.420 1.00 95.88 230 ALA A CA 1
ATOM 1887 C C . ALA A 1 230 ? 1.219 2.533 -23.282 1.00 95.88 230 ALA A C 1
ATOM 1889 O O . ALA A 1 230 ? 0.289 2.944 -23.973 1.00 95.88 230 ALA A O 1
ATOM 1890 N N . LEU A 1 231 ? 1.876 3.345 -22.446 1.00 96.12 231 LEU A N 1
ATOM 1891 C CA . LEU A 1 231 ? 1.560 4.770 -22.287 1.00 96.12 231 LEU A CA 1
ATOM 1892 C C . LEU A 1 231 ? 1.800 5.578 -23.572 1.00 96.12 231 LEU A C 1
ATOM 1894 O O . LEU A 1 231 ? 1.076 6.553 -23.810 1.00 96.12 231 LEU A O 1
ATOM 1898 N N . LEU A 1 232 ? 2.786 5.165 -24.377 1.00 95.12 232 LEU A N 1
ATOM 1899 C CA . LEU A 1 232 ? 3.092 5.720 -25.700 1.00 95.12 232 LEU A CA 1
ATOM 1900 C C . LEU A 1 232 ? 2.138 5.223 -26.796 1.00 95.12 232 LEU A C 1
ATOM 1902 O O . LEU A 1 232 ? 2.007 5.893 -27.815 1.00 95.12 232 LEU A O 1
ATOM 1906 N N . GLY A 1 233 ? 1.431 4.112 -26.567 1.00 94.31 233 GLY A N 1
ATOM 1907 C CA . GLY A 1 233 ? 0.588 3.464 -27.575 1.00 94.31 233 GLY A CA 1
ATOM 1908 C C . GLY A 1 233 ? 1.375 2.599 -28.564 1.00 94.31 233 GLY A C 1
ATOM 1909 O O . GLY A 1 233 ? 0.893 2.361 -29.666 1.00 94.31 233 GLY A O 1
ATOM 1910 N N . GLU A 1 234 ? 2.572 2.156 -28.181 1.00 94.00 234 GLU A N 1
ATOM 1911 C CA . GLU A 1 234 ? 3.444 1.316 -29.007 1.00 94.00 234 GLU A CA 1
ATOM 1912 C C . GLU A 1 234 ? 3.087 -0.172 -28.874 1.00 94.00 234 GLU A C 1
ATOM 1914 O O . GLU A 1 234 ? 2.583 -0.626 -27.837 1.00 94.00 234 GLU A O 1
ATOM 1919 N N . GLU A 1 235 ? 3.403 -0.952 -29.911 1.00 94.06 235 GLU A N 1
ATOM 1920 C CA . GLU A 1 235 ? 3.241 -2.407 -29.885 1.00 94.06 235 GLU A CA 1
ATOM 1921 C C . GLU A 1 235 ? 4.145 -3.059 -28.828 1.00 94.06 235 GLU A C 1
ATOM 1923 O O . GLU A 1 235 ? 5.301 -2.678 -28.619 1.00 94.06 235 GLU A O 1
ATOM 1928 N N . GLN A 1 236 ? 3.609 -4.071 -28.143 1.00 95.50 236 GLN A N 1
ATOM 1929 C CA . GLN A 1 236 ? 4.327 -4.776 -27.086 1.00 95.50 236 GLN A CA 1
ATOM 1930 C C . GLN A 1 236 ? 5.223 -5.874 -27.671 1.00 95.50 236 GLN A C 1
ATOM 1932 O O . GLN A 1 236 ? 4.726 -6.756 -28.372 1.00 95.50 236 GLN A O 1
ATOM 1937 N N . PRO A 1 237 ? 6.521 -5.916 -27.321 1.00 94.62 237 PRO A N 1
ATOM 1938 C CA . PRO A 1 237 ? 7.388 -7.018 -27.712 1.00 94.62 237 PRO A CA 1
ATOM 1939 C C . PRO A 1 237 ? 6.930 -8.349 -27.108 1.00 94.62 237 PRO A C 1
ATOM 1941 O O . PRO A 1 237 ? 6.710 -8.443 -25.896 1.00 94.62 237 PRO A O 1
ATOM 1944 N N . HIS A 1 238 ? 6.858 -9.394 -27.933 1.00 93.81 238 HIS A N 1
ATOM 1945 C CA . HIS A 1 238 ? 6.564 -10.761 -27.482 1.00 93.81 238 HIS A CA 1
ATOM 1946 C C . HIS A 1 238 ? 7.780 -11.476 -26.873 1.00 93.81 238 HIS A C 1
ATOM 1948 O O . HIS A 1 238 ? 7.623 -12.464 -26.162 1.00 93.81 238 HIS A O 1
ATOM 1954 N N . GLU A 1 239 ? 8.989 -10.986 -27.150 1.00 93.56 239 GLU A N 1
ATOM 1955 C CA . GLU A 1 239 ? 10.240 -11.528 -26.615 1.00 93.56 239 GLU A CA 1
ATOM 1956 C C . GLU A 1 239 ? 10.648 -10.853 -25.289 1.00 93.56 239 GLU A C 1
ATOM 1958 O O . GLU A 1 239 ? 9.954 -9.972 -24.763 1.00 93.56 239 GLU A O 1
ATOM 1963 N N . ASP A 1 240 ? 11.791 -11.267 -24.733 1.00 94.38 240 ASP A N 1
ATOM 1964 C CA . ASP A 1 240 ? 12.393 -10.614 -23.572 1.00 94.38 240 ASP A CA 1
ATOM 1965 C C . ASP A 1 240 ? 12.680 -9.136 -23.872 1.00 94.38 240 ASP A C 1
ATOM 1967 O O . ASP A 1 240 ? 13.377 -8.783 -24.822 1.00 94.38 240 ASP A O 1
ATOM 1971 N N . MET A 1 241 ? 12.177 -8.252 -23.016 1.00 95.38 241 MET A N 1
ATOM 1972 C CA . MET A 1 241 ? 12.241 -6.808 -23.221 1.00 95.38 241 MET A CA 1
ATOM 1973 C C . MET A 1 241 ? 13.683 -6.279 -23.259 1.00 95.38 241 MET A C 1
ATOM 1975 O O . MET A 1 241 ? 13.966 -5.267 -23.902 1.00 95.38 241 MET A O 1
ATOM 1979 N N . HIS A 1 242 ? 14.625 -6.920 -22.563 1.00 95.31 242 HIS A N 1
ATOM 1980 C CA . HIS A 1 242 ? 16.022 -6.488 -22.561 1.00 95.31 242 HIS A CA 1
ATOM 1981 C C . HIS A 1 242 ? 16.770 -6.973 -23.806 1.00 95.31 242 HIS A C 1
ATOM 1983 O O . HIS A 1 242 ? 17.624 -6.243 -24.313 1.00 95.31 242 HIS A O 1
ATOM 1989 N N . GLU A 1 243 ? 16.425 -8.147 -24.336 1.00 95.38 243 GLU A N 1
ATOM 1990 C CA . GLU A 1 243 ? 16.895 -8.604 -25.649 1.00 95.38 243 GLU A CA 1
ATOM 1991 C C . GLU A 1 243 ? 16.328 -7.755 -26.784 1.00 95.38 243 GLU A C 1
ATOM 1993 O O . GLU A 1 243 ? 17.084 -7.308 -27.650 1.00 95.38 243 GLU A O 1
ATOM 1998 N N . TRP A 1 244 ? 15.032 -7.441 -26.732 1.00 96.12 244 TRP A N 1
ATOM 1999 C CA . TRP A 1 244 ? 14.405 -6.531 -27.683 1.00 96.12 244 TRP A CA 1
ATOM 2000 C C . TRP A 1 244 ? 15.091 -5.162 -27.666 1.00 96.12 244 TRP A C 1
ATOM 2002 O O . TRP A 1 244 ? 15.424 -4.625 -28.719 1.00 96.12 244 TRP A O 1
ATOM 2012 N N . ASN A 1 245 ? 15.384 -4.613 -26.480 1.00 95.31 245 ASN A N 1
ATOM 2013 C CA . ASN A 1 245 ? 16.111 -3.346 -26.352 1.00 95.31 245 ASN A CA 1
ATOM 2014 C C . ASN A 1 245 ? 17.528 -3.420 -26.924 1.00 95.31 245 ASN A C 1
ATOM 2016 O O . ASN A 1 245 ? 17.975 -2.488 -27.590 1.00 95.31 245 ASN A O 1
ATOM 2020 N N . LEU A 1 246 ? 18.246 -4.520 -26.684 1.00 95.56 246 LEU A N 1
ATOM 2021 C CA . LEU A 1 246 ? 19.570 -4.717 -27.266 1.00 95.56 246 LEU A CA 1
ATOM 2022 C C . LEU A 1 246 ? 19.505 -4.633 -28.795 1.00 95.56 246 LEU A C 1
ATOM 2024 O O . LEU A 1 246 ? 20.295 -3.900 -29.383 1.00 95.56 246 LEU A O 1
ATOM 2028 N N . LYS A 1 247 ? 18.549 -5.328 -29.421 1.00 94.88 247 LYS A N 1
ATOM 2029 C CA . LYS A 1 247 ? 18.381 -5.370 -30.881 1.00 94.88 247 LYS A CA 1
ATOM 2030 C C . LYS A 1 247 ? 17.892 -4.032 -31.449 1.00 94.88 247 LYS A C 1
ATOM 2032 O O . LYS A 1 247 ? 18.528 -3.485 -32.346 1.00 94.88 247 LYS A O 1
ATOM 2037 N N . ASN A 1 248 ? 16.804 -3.490 -30.902 1.00 93.94 248 ASN A N 1
ATOM 2038 C CA . ASN A 1 248 ? 16.043 -2.395 -31.512 1.00 93.94 248 ASN A CA 1
ATOM 2039 C C . ASN A 1 248 ? 16.461 -1.000 -31.026 1.00 93.94 248 ASN A C 1
ATOM 2041 O O . ASN A 1 248 ? 16.374 -0.038 -31.782 1.00 93.94 248 ASN A O 1
ATOM 2045 N N . VAL A 1 249 ? 16.963 -0.877 -29.793 1.00 93.94 249 VAL A N 1
ATOM 2046 C CA . VAL A 1 249 ? 17.392 0.415 -29.223 1.00 93.94 249 VAL A CA 1
ATOM 2047 C C . VAL A 1 249 ? 18.901 0.581 -29.323 1.00 93.94 249 VAL A C 1
ATOM 2049 O O . VAL A 1 249 ? 19.393 1.631 -29.733 1.00 93.94 249 VAL A O 1
ATOM 2052 N N . TYR A 1 250 ? 19.653 -0.465 -28.977 1.00 94.38 250 TYR A N 1
ATOM 2053 C CA . TYR A 1 250 ? 21.116 -0.426 -28.905 1.00 94.38 250 TYR A CA 1
ATOM 2054 C C . TYR A 1 250 ? 21.820 -1.088 -30.098 1.00 94.38 250 TYR A C 1
ATOM 2056 O O . TYR A 1 250 ? 23.028 -1.314 -30.036 1.00 94.38 250 TYR A O 1
ATOM 2064 N N . GLN A 1 251 ? 21.090 -1.353 -31.188 1.00 92.12 251 GLN A N 1
ATOM 2065 C CA . GLN A 1 251 ? 21.631 -1.803 -32.481 1.00 92.12 251 GLN A CA 1
ATOM 2066 C C . GLN A 1 251 ? 22.464 -3.097 -32.396 1.00 92.12 251 GLN A C 1
ATOM 2068 O O . GLN A 1 251 ? 23.441 -3.276 -33.117 1.00 92.12 251 GLN A O 1
ATOM 2073 N N . GLY A 1 252 ? 22.120 -3.991 -31.469 1.00 90.50 252 GLY A N 1
ATOM 2074 C CA . GLY A 1 252 ? 22.834 -5.245 -31.221 1.00 90.50 252 GLY A CA 1
ATOM 2075 C C . GLY A 1 252 ? 24.176 -5.090 -30.497 1.00 90.50 252 GLY A C 1
ATOM 2076 O O . GLY A 1 252 ? 24.887 -6.077 -30.316 1.00 90.50 252 GLY A O 1
ATOM 2077 N N . ILE A 1 253 ? 24.549 -3.882 -30.059 1.00 88.62 253 ILE A N 1
ATOM 2078 C CA . ILE A 1 253 ? 25.862 -3.624 -29.461 1.00 88.62 253 ILE A CA 1
ATOM 2079 C C . ILE A 1 253 ? 25.844 -3.943 -27.962 1.00 88.62 253 ILE A C 1
ATOM 2081 O O . ILE A 1 253 ? 25.243 -3.235 -27.152 1.00 88.62 253 ILE A O 1
ATOM 2085 N N . GLY A 1 254 ? 26.596 -4.973 -27.570 1.00 91.25 254 GLY A N 1
ATOM 2086 C CA . GLY A 1 254 ? 26.832 -5.335 -26.174 1.00 91.25 254 GLY A CA 1
ATOM 2087 C C . GLY A 1 254 ? 26.124 -6.621 -25.761 1.00 91.25 254 GLY A C 1
ATOM 2088 O O . GLY A 1 254 ? 26.047 -7.573 -26.525 1.00 91.25 254 GLY A O 1
ATOM 2089 N N . THR A 1 255 ? 25.666 -6.675 -24.511 1.00 95.12 255 THR A N 1
ATOM 2090 C CA . THR A 1 255 ? 25.009 -7.856 -23.935 1.00 95.12 255 THR A CA 1
ATOM 2091 C C . THR A 1 255 ? 23.669 -7.474 -23.326 1.00 95.12 255 THR A C 1
ATOM 2093 O O . THR A 1 255 ? 23.469 -6.316 -22.948 1.00 95.12 255 THR A O 1
ATOM 2096 N N . ARG A 1 256 ? 22.778 -8.457 -23.154 1.00 94.81 256 ARG A N 1
ATOM 2097 C CA . ARG A 1 256 ? 21.479 -8.282 -22.486 1.00 94.81 256 ARG A CA 1
ATOM 2098 C C . ARG A 1 256 ? 21.607 -7.570 -21.135 1.00 94.81 256 ARG A C 1
ATOM 2100 O O . ARG A 1 256 ? 20.898 -6.604 -20.876 1.00 94.81 256 ARG A O 1
ATOM 2107 N N . GLU A 1 257 ? 22.560 -7.981 -20.298 1.00 94.94 257 GLU A N 1
ATOM 2108 C CA . GLU A 1 257 ? 22.781 -7.364 -18.981 1.00 94.94 257 GLU A CA 1
ATOM 2109 C C . GLU A 1 257 ? 23.272 -5.913 -19.064 1.00 94.94 257 GLU A C 1
ATOM 2111 O O . GLU A 1 257 ? 22.881 -5.073 -18.250 1.00 94.94 257 GLU A O 1
ATOM 2116 N N . ARG A 1 258 ? 24.102 -5.577 -20.062 1.00 93.31 258 ARG A N 1
ATOM 2117 C CA . ARG A 1 258 ? 24.514 -4.183 -20.301 1.00 93.31 258 ARG A CA 1
ATOM 2118 C C . ARG A 1 258 ? 23.339 -3.340 -20.790 1.00 93.31 258 ARG A C 1
ATOM 2120 O O . ARG A 1 258 ? 23.165 -2.230 -20.293 1.00 93.31 258 ARG A O 1
ATOM 2127 N N . ALA A 1 259 ? 22.520 -3.876 -21.697 1.00 94.00 259 ALA A N 1
ATOM 2128 C CA . ALA A 1 259 ? 21.306 -3.221 -22.179 1.00 94.00 259 ALA A CA 1
ATOM 2129 C C . ALA A 1 259 ? 20.324 -2.958 -21.028 1.00 94.00 259 ALA A C 1
ATOM 2131 O O . ALA A 1 259 ? 19.889 -1.823 -20.855 1.00 94.00 259 ALA A O 1
ATOM 2132 N N . LYS A 1 260 ? 20.067 -3.964 -20.179 1.00 95.06 260 LYS A N 1
ATOM 2133 C CA . LYS A 1 260 ? 19.247 -3.846 -18.963 1.00 95.06 260 LYS A CA 1
ATOM 2134 C C . LYS A 1 260 ? 19.741 -2.727 -18.045 1.00 95.06 260 LYS A C 1
ATOM 2136 O O . LYS A 1 260 ? 18.971 -1.844 -17.677 1.00 95.06 260 LYS A O 1
ATOM 2141 N N . LYS A 1 261 ? 21.028 -2.732 -17.683 1.00 94.50 261 LYS A N 1
ATOM 2142 C CA . LYS A 1 261 ? 21.598 -1.701 -16.799 1.00 94.50 261 LYS A CA 1
ATOM 2143 C C . LYS A 1 261 ? 21.495 -0.305 -17.411 1.00 94.50 261 LYS A C 1
ATOM 2145 O O . LYS A 1 261 ? 21.110 0.627 -16.713 1.00 94.50 261 LYS A O 1
ATOM 2150 N N . ARG A 1 262 ? 21.805 -0.166 -18.704 1.00 94.25 262 ARG A N 1
ATOM 2151 C CA . ARG A 1 262 ? 21.752 1.112 -19.423 1.00 94.25 262 ARG A CA 1
ATOM 2152 C C . ARG A 1 262 ? 20.329 1.664 -19.496 1.00 94.25 262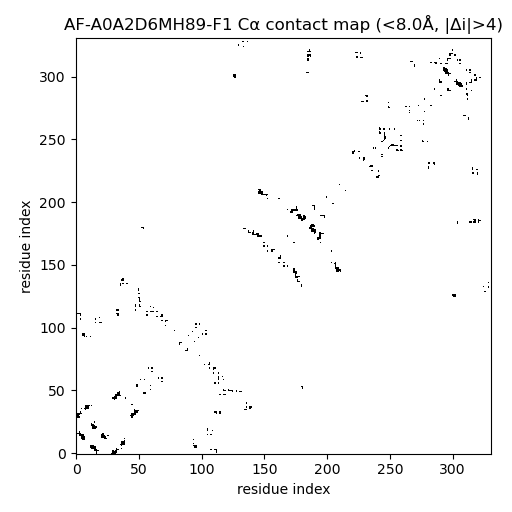 ARG A C 1
ATOM 2154 O O . ARG A 1 262 ? 20.131 2.828 -19.156 1.00 94.25 262 ARG A O 1
ATOM 2161 N N . ILE A 1 263 ? 19.346 0.840 -19.870 1.00 94.00 263 ILE A N 1
ATOM 2162 C CA . ILE A 1 263 ? 17.964 1.306 -20.025 1.00 94.00 263 ILE A CA 1
ATOM 2163 C C . ILE A 1 263 ? 17.328 1.665 -18.682 1.00 94.00 263 ILE A C 1
ATOM 2165 O O . ILE A 1 263 ? 16.614 2.655 -18.615 1.00 94.00 263 ILE A O 1
ATOM 2169 N N . PHE A 1 264 ? 17.625 0.943 -17.594 1.00 91.25 264 PHE A N 1
ATOM 2170 C CA . PHE A 1 264 ? 17.128 1.314 -16.263 1.00 91.25 264 PHE A CA 1
ATOM 2171 C C . PHE A 1 264 ? 17.840 2.542 -15.692 1.00 91.25 264 PHE A C 1
ATOM 2173 O O . PHE A 1 264 ? 17.191 3.390 -15.085 1.00 91.25 264 PHE A O 1
ATOM 2180 N N . ALA A 1 265 ? 19.150 2.680 -15.921 1.00 91.94 265 ALA A N 1
ATOM 2181 C CA . ALA A 1 265 ? 19.866 3.904 -15.570 1.00 91.94 265 ALA A CA 1
ATOM 2182 C C . ALA A 1 265 ? 19.281 5.113 -16.310 1.00 91.94 265 ALA A C 1
ATOM 2184 O O . ALA A 1 265 ? 19.124 6.173 -15.713 1.00 91.94 265 ALA A O 1
ATOM 2185 N N . TRP A 1 266 ? 18.906 4.943 -17.583 1.00 94.12 266 TRP A N 1
ATOM 2186 C CA . TRP A 1 266 ? 18.127 5.936 -18.308 1.00 94.12 266 TRP A CA 1
ATOM 2187 C C . TRP A 1 266 ? 16.760 6.135 -17.652 1.00 94.12 266 TRP A C 1
ATOM 2189 O O . TRP A 1 266 ? 16.474 7.265 -17.280 1.00 94.12 266 TRP A O 1
ATOM 2199 N N . LEU A 1 267 ? 15.945 5.088 -17.458 1.00 89.56 267 LEU A N 1
ATOM 2200 C CA . LEU A 1 267 ? 14.563 5.156 -16.949 1.00 89.56 267 LEU A CA 1
ATOM 2201 C C . LEU A 1 267 ? 14.443 6.017 -15.688 1.00 89.56 267 LEU A C 1
ATOM 2203 O O . LEU A 1 267 ? 13.631 6.934 -15.648 1.00 89.56 267 LEU A O 1
ATOM 2207 N N . TYR A 1 268 ? 15.309 5.771 -14.706 1.00 84.44 268 TYR A N 1
ATOM 2208 C CA . TYR A 1 268 ? 15.273 6.481 -13.430 1.00 84.44 268 TYR A CA 1
ATOM 2209 C C . TYR A 1 268 ? 15.979 7.843 -13.449 1.00 84.44 268 TYR A C 1
ATOM 2211 O O . TYR A 1 268 ? 15.707 8.664 -12.575 1.00 84.44 268 TYR A O 1
ATOM 2219 N N . ASN A 1 269 ? 16.845 8.113 -14.433 1.00 87.19 269 ASN A N 1
ATOM 2220 C CA . ASN A 1 269 ? 17.509 9.405 -14.592 1.00 87.19 269 ASN A CA 1
ATOM 2221 C C . ASN A 1 269 ? 16.813 10.261 -15.660 1.00 87.19 269 ASN A C 1
ATOM 2223 O O . ASN A 1 269 ? 16.949 10.045 -16.869 1.00 87.19 269 ASN A O 1
ATOM 2227 N N . GLN A 1 270 ? 16.088 11.277 -15.208 1.00 80.19 270 GLN A N 1
ATOM 2228 C CA . GLN A 1 270 ? 15.300 12.153 -16.076 1.00 80.19 270 GLN A CA 1
ATOM 2229 C C . GLN A 1 270 ? 16.156 13.132 -16.886 1.00 80.19 270 GLN A C 1
ATOM 2231 O O . GLN A 1 270 ? 15.771 13.519 -17.982 1.00 80.19 270 GLN A O 1
ATOM 2236 N N . GLU A 1 271 ? 17.380 13.399 -16.435 1.00 84.69 271 GLU A N 1
ATOM 2237 C CA . GLU A 1 271 ? 18.363 14.218 -17.150 1.00 84.69 271 GLU A CA 1
ATOM 2238 C C . GLU A 1 271 ? 19.259 13.388 -18.089 1.00 84.69 271 GLU A C 1
ATOM 2240 O O . GLU A 1 271 ? 20.220 13.897 -18.677 1.00 84.69 271 GLU A O 1
ATOM 2245 N N . SER A 1 272 ? 18.983 12.086 -18.229 1.00 87.31 272 SER A N 1
ATOM 2246 C CA . SER A 1 272 ? 19.798 11.192 -19.046 1.00 87.31 272 SER A CA 1
ATOM 2247 C C . SER A 1 272 ? 19.809 11.611 -20.518 1.00 87.31 272 SER A C 1
ATOM 2249 O O . SER A 1 272 ? 18.778 11.687 -21.190 1.00 87.31 272 SER A O 1
ATOM 2251 N N . LYS A 1 273 ? 21.020 11.788 -21.055 1.00 86.25 273 LYS A N 1
ATOM 2252 C CA . LYS A 1 273 ? 21.276 12.126 -22.464 1.00 86.25 273 LYS A CA 1
ATOM 2253 C C . LYS A 1 273 ? 21.412 10.891 -23.362 1.00 86.25 273 LYS A C 1
ATOM 2255 O O . LYS A 1 273 ? 22.041 10.963 -24.413 1.00 86.25 273 LYS A O 1
ATOM 2260 N N . ASP A 1 274 ? 20.857 9.743 -22.966 1.00 89.62 274 ASP A N 1
ATOM 2261 C CA . ASP A 1 274 ? 20.861 8.549 -23.819 1.00 89.62 274 ASP A CA 1
ATOM 2262 C C . ASP A 1 274 ? 19.935 8.751 -25.029 1.00 89.62 274 ASP A C 1
ATOM 2264 O O . ASP A 1 274 ? 18.740 8.456 -24.998 1.00 89.62 274 ASP A O 1
ATOM 2268 N N . HIS A 1 275 ? 20.506 9.281 -26.111 1.00 89.38 275 HIS A N 1
ATOM 2269 C CA . HIS A 1 275 ? 19.780 9.627 -27.330 1.00 89.38 275 HIS A CA 1
ATOM 2270 C C . HIS A 1 275 ? 19.084 8.427 -27.985 1.00 89.38 275 HIS A C 1
ATOM 2272 O O . HIS A 1 275 ? 18.051 8.613 -28.625 1.00 89.38 275 HIS A O 1
ATOM 2278 N N . LEU A 1 276 ? 19.615 7.208 -27.824 1.00 91.00 276 LEU A N 1
ATOM 2279 C CA . LEU A 1 276 ? 19.004 5.999 -28.385 1.00 91.00 276 LEU A CA 1
ATOM 2280 C C . LEU A 1 276 ? 17.724 5.632 -27.628 1.00 91.00 276 LEU A C 1
ATOM 2282 O O . LEU A 1 276 ? 16.681 5.393 -28.240 1.00 91.00 276 LEU A O 1
ATOM 2286 N N . ALA A 1 277 ? 17.786 5.664 -26.295 1.00 91.19 277 ALA A N 1
ATOM 2287 C CA . ALA A 1 277 ? 16.622 5.414 -25.455 1.00 91.19 277 ALA A CA 1
ATOM 2288 C C . ALA A 1 277 ? 15.566 6.519 -25.615 1.00 91.19 277 ALA A C 1
ATOM 2290 O O . ALA A 1 277 ? 14.404 6.199 -25.831 1.00 91.19 277 ALA A O 1
ATOM 2291 N N . ASN A 1 278 ? 15.962 7.799 -25.624 1.00 89.62 278 ASN A N 1
ATOM 2292 C CA . ASN A 1 278 ? 15.040 8.929 -25.820 1.00 89.62 278 ASN A CA 1
ATOM 2293 C C . ASN A 1 278 ? 14.330 8.907 -27.182 1.00 89.62 278 ASN A C 1
ATOM 2295 O O . ASN A 1 278 ? 13.193 9.359 -27.285 1.00 89.62 278 ASN A O 1
ATOM 2299 N N . ARG A 1 279 ? 14.989 8.384 -28.226 1.00 88.88 279 ARG A N 1
ATOM 2300 C CA . ARG A 1 279 ? 14.374 8.222 -29.550 1.00 88.88 279 ARG A CA 1
ATOM 2301 C C . ARG A 1 279 ? 13.272 7.166 -29.542 1.00 88.88 279 ARG A C 1
ATOM 2303 O O . ARG A 1 279 ? 12.271 7.354 -30.218 1.00 88.88 279 ARG A O 1
ATOM 2310 N N . THR A 1 280 ? 13.474 6.076 -28.805 1.00 89.38 280 THR A N 1
ATOM 2311 C CA . THR A 1 280 ? 12.524 4.954 -28.760 1.00 89.38 280 THR A CA 1
ATOM 2312 C C . THR A 1 280 ? 11.400 5.214 -27.758 1.00 89.38 280 THR A C 1
ATOM 2314 O O . THR A 1 280 ? 10.233 4.997 -28.048 1.00 89.38 280 THR A O 1
ATOM 2317 N N . TYR A 1 281 ? 11.744 5.718 -26.576 1.00 91.19 281 TYR A N 1
ATOM 2318 C CA . TYR A 1 281 ? 10.828 5.926 -25.463 1.00 91.19 281 TYR A CA 1
ATOM 2319 C C . TYR A 1 281 ? 10.632 7.424 -25.219 1.00 91.19 281 TYR A C 1
ATOM 2321 O O . TYR A 1 281 ? 11.275 8.026 -24.352 1.00 91.19 281 TYR A O 1
ATOM 2329 N N . ASN A 1 282 ? 9.758 8.041 -26.013 1.00 90.06 282 ASN A N 1
ATOM 2330 C CA . ASN A 1 282 ? 9.570 9.490 -26.032 1.00 90.06 282 ASN A CA 1
ATOM 2331 C C . ASN A 1 282 ? 8.897 10.022 -24.747 1.00 90.06 282 ASN A C 1
ATOM 2333 O O . ASN A 1 282 ? 7.678 10.178 -24.667 1.00 90.06 282 ASN A O 1
ATOM 2337 N N . ARG A 1 283 ? 9.702 10.347 -23.731 1.00 89.69 283 ARG A N 1
ATOM 2338 C CA . ARG A 1 283 ? 9.215 10.891 -22.450 1.00 89.69 283 ARG A CA 1
ATOM 2339 C C . ARG A 1 283 ? 8.491 12.217 -22.581 1.00 89.69 283 ARG A C 1
ATOM 2341 O O . ARG A 1 283 ? 7.539 12.450 -21.844 1.00 89.69 283 ARG A O 1
ATOM 2348 N N . GLU A 1 284 ? 8.922 13.068 -23.505 1.00 89.44 284 GLU A N 1
ATOM 2349 C CA . GLU A 1 284 ? 8.303 14.378 -23.708 1.00 89.44 284 GLU A CA 1
ATOM 2350 C C . GLU A 1 284 ? 6.859 14.234 -24.188 1.00 89.44 284 GLU A C 1
ATOM 2352 O O . GLU A 1 284 ? 5.977 14.955 -23.723 1.00 89.44 284 GLU A O 1
ATOM 2357 N N . LEU A 1 285 ? 6.587 13.244 -25.046 1.00 92.00 285 LEU A N 1
ATOM 2358 C CA . LEU A 1 285 ? 5.226 12.926 -25.470 1.00 92.00 285 LEU A CA 1
ATOM 2359 C C . LEU A 1 285 ? 4.357 12.468 -24.291 1.00 92.00 285 LEU A C 1
ATOM 2361 O O . LEU A 1 285 ? 3.230 12.938 -24.139 1.00 92.00 285 LEU A O 1
ATOM 2365 N N . ILE A 1 286 ? 4.890 11.592 -23.434 1.00 92.50 286 ILE A N 1
ATOM 2366 C CA . ILE A 1 286 ? 4.196 11.126 -22.224 1.00 92.50 286 ILE A CA 1
ATOM 2367 C C . ILE A 1 286 ? 3.906 12.300 -21.293 1.00 92.50 286 ILE A C 1
ATOM 2369 O O . ILE A 1 286 ? 2.770 12.484 -20.864 1.00 92.50 286 ILE A O 1
ATOM 2373 N N . LYS A 1 287 ? 4.920 13.119 -21.007 1.00 91.44 287 LYS A N 1
ATOM 2374 C CA . LYS A 1 287 ? 4.791 14.290 -20.142 1.00 91.44 287 LYS A CA 1
ATOM 2375 C C . LYS A 1 287 ? 3.705 15.229 -20.667 1.00 91.44 287 LYS A C 1
ATOM 2377 O O . LYS A 1 287 ? 2.791 15.563 -19.924 1.00 91.44 287 LYS A O 1
ATOM 2382 N N . LYS A 1 288 ? 3.726 15.555 -21.964 1.00 92.50 288 LYS A N 1
ATOM 2383 C CA . LYS A 1 288 ? 2.710 16.402 -22.609 1.00 92.50 288 LYS A CA 1
ATOM 2384 C C . LYS A 1 288 ? 1.293 15.821 -22.523 1.00 92.50 288 LYS A C 1
ATOM 2386 O O . LYS A 1 288 ? 0.333 16.583 -22.479 1.00 92.50 288 LYS A O 1
ATOM 2391 N N . LYS A 1 289 ? 1.153 14.493 -22.543 1.00 94.06 289 LYS A N 1
ATOM 2392 C CA . LYS A 1 289 ? -0.149 13.812 -22.537 1.00 94.06 289 LYS A CA 1
ATOM 2393 C C . LYS A 1 289 ? -0.746 13.664 -21.136 1.00 94.06 289 LYS A C 1
ATOM 2395 O O . LYS A 1 289 ? -1.958 13.774 -20.997 1.00 94.06 289 LYS A O 1
ATOM 2400 N N . TYR A 1 290 ? 0.079 13.389 -20.128 1.00 95.19 290 TYR A N 1
ATOM 2401 C CA . TYR A 1 290 ? -0.403 12.949 -18.814 1.00 95.19 290 TYR A CA 1
ATOM 2402 C C . TYR A 1 290 ? -0.088 13.908 -17.662 1.00 95.19 290 TYR A C 1
ATOM 2404 O O . TYR A 1 290 ? -0.653 13.728 -16.585 1.00 95.19 290 TYR A O 1
ATOM 2412 N N . TRP A 1 291 ? 0.794 14.897 -17.845 1.00 95.56 291 TRP A N 1
ATOM 2413 C CA . TRP A 1 291 ? 1.138 15.874 -16.810 1.00 95.56 291 TRP A CA 1
ATOM 2414 C C . TRP A 1 291 ? 0.534 17.243 -17.124 1.00 95.56 291 TRP A C 1
ATOM 2416 O O . TRP A 1 291 ? 0.748 17.797 -18.199 1.00 95.56 291 TRP A O 1
ATOM 2426 N N . ASN A 1 292 ? -0.205 17.807 -16.168 1.00 93.69 292 ASN A N 1
ATOM 2427 C CA . ASN A 1 292 ? -0.881 19.102 -16.321 1.00 93.69 292 ASN A CA 1
ATOM 2428 C C . ASN A 1 292 ? -0.098 20.288 -15.718 1.00 93.69 292 ASN A C 1
ATOM 2430 O O . ASN A 1 292 ? -0.659 21.365 -15.534 1.00 93.69 292 ASN A O 1
ATOM 2434 N N . GLY A 1 293 ? 1.173 20.081 -15.361 1.00 93.88 293 GLY A N 1
ATOM 2435 C CA . GLY A 1 293 ? 2.029 21.074 -14.702 1.00 93.88 293 GLY A CA 1
ATOM 2436 C C . GLY A 1 293 ? 2.115 20.934 -13.177 1.00 93.88 293 GLY A C 1
ATOM 2437 O O . GLY A 1 293 ? 3.022 21.491 -12.569 1.00 93.88 293 GLY A O 1
ATOM 2438 N N . SER A 1 294 ? 1.211 20.175 -12.550 1.00 96.38 294 SER A N 1
ATOM 2439 C CA . SER A 1 294 ? 1.226 19.924 -11.093 1.00 96.38 294 SER A CA 1
ATOM 2440 C C . SER A 1 294 ? 0.874 18.488 -10.707 1.00 96.38 294 SER A C 1
ATOM 2442 O O . SER A 1 294 ? 1.238 18.021 -9.631 1.00 96.38 294 SER A O 1
ATOM 2444 N N . HIS A 1 295 ? 0.168 17.772 -11.580 1.00 96.12 295 HIS A N 1
ATOM 2445 C CA . HIS A 1 295 ? -0.310 16.424 -11.331 1.00 96.12 295 HIS A CA 1
ATOM 2446 C C . HIS A 1 295 ? -0.161 15.546 -12.566 1.00 96.12 295 HIS A C 1
ATOM 2448 O O . HIS A 1 295 ? -0.257 16.019 -13.702 1.00 96.12 295 HIS A O 1
ATOM 2454 N N . VAL A 1 296 ? 0.020 14.249 -12.327 1.00 95.88 296 VAL A N 1
ATOM 2455 C CA . VAL A 1 296 ? -0.158 13.200 -13.329 1.00 95.88 296 VAL A CA 1
ATOM 2456 C C . VAL A 1 296 ? -1.413 12.394 -13.036 1.00 95.88 296 VAL A C 1
ATOM 2458 O O . VAL A 1 296 ? -1.705 12.093 -11.878 1.00 95.88 296 VAL A O 1
ATOM 2461 N N . VAL A 1 297 ? -2.141 12.023 -14.087 1.00 93.38 297 VAL A N 1
ATOM 2462 C CA . VAL A 1 297 ? -3.261 11.078 -14.005 1.00 93.38 297 VAL A CA 1
ATOM 2463 C C . VAL A 1 297 ? -2.880 9.835 -14.788 1.00 93.38 297 VAL A C 1
ATOM 2465 O O . VAL A 1 297 ? -2.552 9.922 -15.972 1.00 93.38 297 VAL A O 1
ATOM 2468 N N . ASN A 1 298 ? -2.872 8.679 -14.126 1.00 94.62 298 ASN A N 1
ATOM 2469 C CA . ASN A 1 298 ? -2.611 7.421 -14.819 1.00 94.62 298 ASN A CA 1
ATOM 2470 C C . ASN A 1 298 ? -3.855 6.948 -15.606 1.00 94.62 298 ASN A C 1
ATOM 2472 O O . ASN A 1 298 ? -4.963 7.421 -15.346 1.00 94.62 298 ASN A O 1
ATOM 2476 N N . PRO A 1 299 ? -3.718 5.984 -16.535 1.00 94.75 299 PRO A N 1
ATOM 2477 C CA . PRO A 1 299 ? -4.852 5.466 -17.311 1.00 94.75 299 PRO A CA 1
ATOM 2478 C C . PRO A 1 299 ? -5.987 4.827 -16.490 1.00 94.75 299 PRO A C 1
ATOM 2480 O O . PRO A 1 299 ? -7.043 4.537 -17.042 1.00 94.75 299 PRO A O 1
ATOM 2483 N N . PHE A 1 300 ? -5.781 4.593 -15.192 1.00 94.00 300 PHE A N 1
ATOM 2484 C CA . PHE A 1 300 ? -6.748 3.987 -14.276 1.00 94.00 300 PHE A CA 1
ATOM 2485 C C . PHE A 1 300 ? -7.403 5.004 -13.326 1.00 94.00 300 PHE A C 1
ATOM 2487 O O . PHE A 1 300 ? -8.030 4.595 -12.346 1.00 94.00 300 PHE A O 1
ATOM 2494 N N . GLY A 1 301 ? -7.246 6.308 -13.585 1.00 90.25 301 GLY A N 1
ATOM 2495 C CA . GLY A 1 301 ? -7.891 7.387 -12.828 1.00 90.25 301 GLY A CA 1
ATOM 2496 C C . GLY A 1 301 ? -7.167 7.794 -11.539 1.00 90.25 301 GLY A C 1
ATOM 2497 O O . GLY A 1 301 ? -7.697 8.571 -10.747 1.00 90.25 301 GLY A O 1
ATOM 2498 N N . ARG A 1 302 ? -5.945 7.301 -11.283 1.00 91.56 302 ARG A N 1
ATOM 2499 C CA . ARG A 1 302 ? -5.161 7.734 -10.115 1.00 91.56 302 ARG A CA 1
ATOM 2500 C C . ARG A 1 302 ? -4.508 9.087 -10.384 1.00 91.56 302 ARG A C 1
ATOM 2502 O O . ARG A 1 302 ? -3.595 9.178 -11.206 1.00 91.56 302 ARG A O 1
ATOM 2509 N N . LEU A 1 303 ? -4.927 10.101 -9.631 1.00 91.69 303 LEU A N 1
ATOM 2510 C CA . LEU A 1 303 ? -4.327 11.435 -9.597 1.00 91.69 303 LEU A CA 1
ATOM 2511 C C . LEU A 1 303 ? -3.148 11.473 -8.611 1.00 91.69 303 LEU A C 1
ATOM 2513 O O . LEU A 1 303 ? -3.285 11.063 -7.459 1.00 91.69 303 LEU A O 1
ATOM 2517 N N . ILE A 1 304 ? -1.991 11.967 -9.053 1.00 93.94 304 ILE A N 1
ATOM 2518 C CA . ILE A 1 304 ? -0.765 12.045 -8.248 1.00 93.94 304 ILE A CA 1
ATOM 2519 C C . ILE A 1 304 ? -0.144 13.426 -8.415 1.00 93.94 304 ILE A C 1
ATOM 2521 O O . ILE A 1 304 ? 0.169 13.829 -9.532 1.00 93.94 304 ILE A O 1
ATOM 2525 N N . GLU A 1 305 ? 0.097 14.122 -7.308 1.00 95.19 305 GLU A N 1
ATOM 2526 C CA . GLU A 1 305 ? 0.882 15.357 -7.302 1.00 95.19 305 GLU A CA 1
ATOM 2527 C C . GLU A 1 305 ? 2.343 15.075 -7.697 1.00 95.19 305 GLU A C 1
ATOM 2529 O O . GLU A 1 305 ? 3.015 14.190 -7.139 1.00 95.19 305 GLU A O 1
ATOM 2534 N N . ALA A 1 306 ? 2.831 15.814 -8.691 1.00 95.19 306 ALA A N 1
ATOM 2535 C CA . ALA A 1 306 ? 4.143 15.615 -9.284 1.00 95.19 306 ALA A CA 1
ATOM 2536 C C . ALA A 1 306 ? 4.713 16.919 -9.852 1.00 95.19 306 ALA A C 1
ATOM 2538 O O . ALA A 1 306 ? 4.049 17.622 -10.618 1.00 95.19 306 ALA A O 1
ATOM 2539 N N . ASP A 1 307 ? 5.982 17.181 -9.544 1.00 93.75 307 ASP A N 1
ATOM 2540 C CA . ASP A 1 307 ? 6.781 18.163 -10.272 1.00 93.75 307 ASP A CA 1
ATOM 2541 C C . ASP A 1 307 ? 7.188 17.630 -11.661 1.00 93.75 307 ASP A C 1
ATOM 2543 O O . ASP A 1 307 ? 6.986 16.455 -11.991 1.00 93.75 307 ASP A O 1
ATOM 2547 N N . GLU A 1 308 ? 7.783 18.503 -12.478 1.00 91.06 308 GLU A N 1
ATOM 2548 C CA . GLU A 1 308 ? 8.215 18.153 -13.835 1.00 91.06 308 GLU A CA 1
ATOM 2549 C C . GLU A 1 308 ? 9.202 16.983 -13.851 1.00 91.06 308 GLU A C 1
ATOM 2551 O O . GLU A 1 308 ? 9.102 16.081 -14.686 1.00 91.06 308 GLU A O 1
ATOM 2556 N N . LEU A 1 309 ? 10.148 16.999 -12.908 1.00 90.31 309 LEU A N 1
ATOM 2557 C CA . LEU A 1 309 ? 11.237 16.037 -12.839 1.00 90.31 309 LEU A CA 1
ATOM 2558 C C . LEU A 1 309 ? 10.707 14.628 -12.567 1.00 90.31 309 LEU A C 1
ATOM 2560 O O . LEU A 1 309 ? 11.202 13.664 -13.136 1.00 90.31 309 LEU A O 1
ATOM 2564 N N . HIS A 1 310 ? 9.695 14.480 -11.717 1.00 92.12 310 HIS A N 1
ATOM 2565 C CA . HIS A 1 310 ? 9.205 13.175 -11.288 1.00 92.12 310 HIS A CA 1
ATOM 2566 C C . HIS A 1 310 ? 7.965 12.692 -12.045 1.00 92.12 310 HIS A C 1
ATOM 2568 O O . HIS A 1 310 ? 7.636 11.507 -11.940 1.00 92.12 310 HIS A O 1
ATOM 2574 N N . ALA A 1 311 ? 7.297 13.556 -12.816 1.00 93.81 311 ALA A N 1
ATOM 2575 C CA . ALA A 1 311 ? 6.030 13.263 -13.488 1.00 93.81 311 ALA A CA 1
ATOM 2576 C C . ALA A 1 311 ? 6.034 11.926 -14.249 1.00 93.81 311 ALA A C 1
ATOM 2578 O O . ALA A 1 311 ? 5.207 11.050 -13.983 1.00 93.81 311 ALA A O 1
ATOM 2579 N N . VAL A 1 312 ? 7.001 11.723 -15.151 1.00 93.62 312 VAL A N 1
ATOM 2580 C CA . VAL A 1 312 ? 7.079 10.500 -15.969 1.00 93.62 312 VAL A CA 1
ATOM 2581 C C . VAL A 1 312 ? 7.357 9.267 -15.106 1.00 93.62 312 VAL A C 1
ATOM 2583 O O . VAL A 1 312 ? 6.713 8.236 -15.284 1.00 93.62 312 VAL A O 1
ATOM 2586 N N . ASN A 1 313 ? 8.266 9.371 -14.132 1.00 93.81 313 ASN A N 1
ATOM 2587 C CA . ASN A 1 313 ? 8.587 8.262 -13.231 1.00 93.81 313 ASN A CA 1
ATOM 2588 C C . ASN A 1 313 ? 7.371 7.843 -12.399 1.00 93.81 313 ASN A C 1
ATOM 2590 O O . ASN A 1 313 ? 7.054 6.657 -12.331 1.00 93.81 313 ASN A O 1
ATOM 2594 N N . TYR A 1 314 ? 6.665 8.796 -11.787 1.00 95.62 314 TYR A N 1
ATOM 2595 C CA . TYR A 1 314 ? 5.477 8.483 -10.995 1.00 95.62 314 TYR A CA 1
ATOM 2596 C C . TYR A 1 314 ? 4.362 7.898 -11.845 1.00 95.62 314 TYR A C 1
ATOM 2598 O O . TYR A 1 314 ? 3.740 6.930 -11.417 1.00 95.62 314 TYR A O 1
ATOM 2606 N N . LEU A 1 315 ? 4.151 8.419 -13.054 1.00 96.31 315 LEU A N 1
ATOM 2607 C CA . LEU A 1 315 ? 3.167 7.876 -13.980 1.00 96.31 315 LEU A CA 1
ATOM 2608 C C . LEU A 1 315 ? 3.478 6.422 -14.355 1.00 96.31 315 LEU A C 1
ATOM 2610 O O . LEU A 1 315 ? 2.591 5.574 -14.275 1.00 96.31 315 LEU A O 1
ATOM 2614 N N . VAL A 1 316 ? 4.724 6.119 -14.732 1.00 96.50 316 VAL A N 1
ATOM 2615 C CA . VAL A 1 316 ? 5.145 4.759 -15.110 1.00 96.50 316 VAL A CA 1
ATOM 2616 C C . VAL A 1 316 ? 5.006 3.807 -13.928 1.00 96.50 316 VAL A C 1
ATOM 2618 O O . VAL A 1 316 ? 4.396 2.747 -14.064 1.00 96.50 316 VAL A O 1
ATOM 2621 N N . GLN A 1 317 ? 5.509 4.189 -12.751 1.00 96.25 317 GLN A N 1
ATOM 2622 C CA . GLN A 1 317 ? 5.412 3.365 -11.545 1.00 96.25 317 GLN A CA 1
ATOM 2623 C C . GLN A 1 317 ? 3.960 3.120 -11.137 1.00 96.25 317 GLN A C 1
ATOM 2625 O O . GLN A 1 317 ? 3.609 1.997 -10.785 1.00 96.25 317 GLN A O 1
ATOM 2630 N N . SER A 1 318 ? 3.128 4.158 -11.215 1.00 96.88 318 SER A N 1
ATOM 2631 C CA . SER A 1 318 ? 1.704 4.100 -10.898 1.00 96.88 318 SER A CA 1
ATOM 2632 C C . SER A 1 318 ? 0.936 3.199 -11.850 1.00 96.88 318 SER A C 1
ATOM 2634 O O . SER A 1 318 ? 0.217 2.303 -11.417 1.00 96.88 318 SER A O 1
ATOM 2636 N N . THR A 1 319 ? 1.151 3.375 -13.152 1.00 97.12 319 THR A N 1
ATOM 2637 C CA . THR A 1 319 ? 0.526 2.544 -14.187 1.00 97.12 319 THR A CA 1
ATOM 2638 C C . THR A 1 319 ? 0.946 1.084 -14.032 1.00 97.12 319 THR A C 1
ATOM 2640 O O . THR A 1 319 ? 0.104 0.195 -14.071 1.00 97.12 319 THR A O 1
ATOM 2643 N N . THR A 1 320 ? 2.234 0.833 -13.781 1.00 97.62 320 THR A N 1
ATOM 2644 C CA . THR A 1 320 ? 2.759 -0.521 -13.547 1.00 97.62 320 THR A CA 1
ATOM 2645 C C . THR A 1 320 ? 2.136 -1.158 -12.305 1.00 97.62 320 THR A C 1
ATOM 2647 O O . THR A 1 320 ? 1.753 -2.324 -12.346 1.00 97.62 320 THR A O 1
ATOM 2650 N N . SER A 1 321 ? 2.014 -0.397 -11.212 1.00 97.12 321 SER A N 1
ATOM 2651 C CA . SER A 1 321 ? 1.423 -0.884 -9.962 1.00 97.12 321 SER A CA 1
ATOM 2652 C C . SER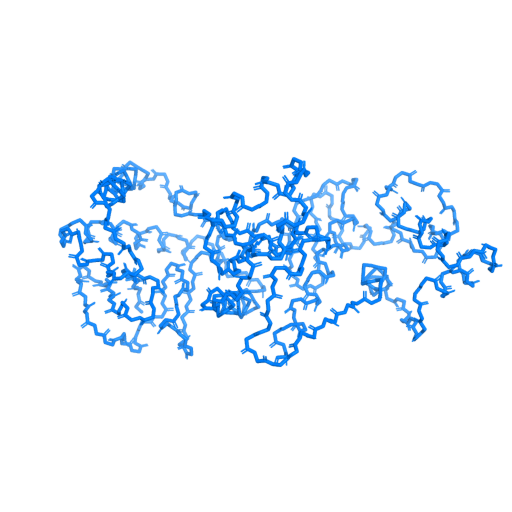 A 1 321 ? -0.048 -1.243 -10.139 1.00 97.12 321 SER A C 1
ATOM 2654 O O . SER A 1 321 ? -0.465 -2.321 -9.730 1.00 97.12 321 SER A O 1
ATOM 2656 N N . ASP A 1 322 ? -0.828 -0.383 -10.796 1.00 96.50 322 ASP A N 1
ATOM 2657 C CA . ASP A 1 322 ? -2.245 -0.655 -11.029 1.00 96.50 322 ASP A CA 1
ATOM 2658 C C . ASP A 1 322 ? -2.444 -1.842 -11.991 1.00 96.50 322 ASP A C 1
ATOM 2660 O O . ASP A 1 322 ? -3.328 -2.654 -11.741 1.00 96.50 322 ASP A O 1
ATOM 2664 N N . ILE A 1 323 ? -1.607 -2.016 -13.027 1.00 96.25 323 ILE A N 1
ATOM 2665 C CA . ILE A 1 323 ? -1.637 -3.226 -13.879 1.00 96.25 323 ILE A CA 1
ATOM 2666 C C . ILE A 1 323 ? -1.377 -4.477 -13.035 1.00 96.25 323 ILE A C 1
ATOM 2668 O O . ILE A 1 323 ? -2.165 -5.420 -13.079 1.00 96.25 323 ILE A O 1
ATOM 2672 N N . PHE A 1 324 ? -0.297 -4.475 -12.248 1.00 96.50 324 PHE A N 1
ATOM 2673 C CA . PHE A 1 324 ? 0.086 -5.610 -11.408 1.00 96.50 324 PHE A CA 1
ATOM 2674 C C . PHE A 1 324 ? -1.025 -5.983 -10.421 1.00 96.50 324 PHE A C 1
ATOM 2676 O O . PHE A 1 324 ? -1.428 -7.139 -10.343 1.00 96.50 324 PHE A O 1
ATOM 2683 N N . LEU A 1 325 ? -1.542 -5.000 -9.683 1.00 97.12 325 LEU A N 1
ATOM 2684 C CA . LEU A 1 325 ? -2.532 -5.232 -8.634 1.00 97.12 325 LEU A CA 1
ATOM 2685 C C . LEU A 1 325 ? -3.896 -5.625 -9.199 1.00 97.12 325 LEU A C 1
ATOM 2687 O O . LEU A 1 325 ? -4.603 -6.395 -8.565 1.00 97.12 325 LEU A O 1
ATOM 2691 N N . ARG A 1 326 ? -4.271 -5.132 -10.385 1.00 95.88 326 ARG A N 1
ATOM 2692 C CA . ARG A 1 326 ? -5.489 -5.588 -11.071 1.00 95.88 326 ARG A CA 1
ATOM 2693 C C . ARG A 1 326 ? -5.370 -7.043 -11.506 1.00 95.88 326 ARG A C 1
ATOM 2695 O O . ARG A 1 326 ? -6.295 -7.800 -11.266 1.00 95.88 326 ARG A O 1
ATOM 2702 N N . GLN A 1 327 ? -4.222 -7.441 -12.050 1.00 95.19 327 GLN A N 1
ATOM 2703 C CA . GLN A 1 327 ? -3.964 -8.839 -12.401 1.00 95.19 327 GLN A CA 1
ATOM 2704 C C . GLN A 1 327 ? -3.928 -9.748 -11.167 1.00 95.19 327 GLN A C 1
ATOM 2706 O O . GLN A 1 327 ? -4.473 -10.841 -11.200 1.00 95.19 327 GLN A O 1
ATOM 2711 N N . ALA A 1 328 ? -3.370 -9.279 -10.049 1.00 94.94 328 ALA A N 1
ATOM 2712 C CA . ALA A 1 328 ? -3.390 -10.025 -8.791 1.00 94.94 328 ALA A CA 1
ATOM 2713 C C . ALA A 1 328 ? -4.807 -10.247 -8.228 1.00 94.94 328 ALA A C 1
ATOM 2715 O O . ALA A 1 328 ? -5.001 -11.192 -7.478 1.00 94.94 328 ALA A O 1
ATOM 2716 N N . LEU A 1 329 ? -5.778 -9.394 -8.574 1.00 94.94 329 LEU A N 1
ATOM 2717 C CA . LEU A 1 329 ? -7.184 -9.548 -8.181 1.00 94.94 329 LEU A CA 1
ATOM 2718 C C . LEU A 1 329 ? -7.972 -10.504 -9.092 1.00 94.94 329 LEU A C 1
ATOM 2720 O O . LEU A 1 329 ? -9.097 -10.862 -8.752 1.00 94.94 329 LEU A O 1
ATOM 2724 N N . GLU A 1 330 ? -7.429 -10.857 -10.259 1.00 93.06 330 GLU A N 1
ATOM 2725 C CA . GLU A 1 330 ? -8.050 -11.784 -11.219 1.00 93.06 330 GLU A CA 1
ATOM 2726 C C . GLU A 1 330 ? -7.653 -13.251 -10.971 1.00 93.06 330 GLU A C 1
ATOM 2728 O O . GLU A 1 330 ? -8.296 -14.151 -11.514 1.00 93.06 330 GLU A O 1
ATOM 2733 N N . VAL A 1 331 ? -6.603 -13.478 -10.174 1.00 81.88 331 VAL A N 1
ATOM 2734 C CA . VAL A 1 331 ? -6.083 -14.794 -9.762 1.00 81.88 331 VAL A CA 1
ATOM 2735 C C . VAL A 1 331 ? -6.689 -15.185 -8.425 1.00 81.88 331 VAL A C 1
ATOM 2737 O O . VAL A 1 331 ? -7.075 -16.369 -8.295 1.00 81.88 331 VAL A O 1
#

Foldseek 3Di:
DEKEAQFQDQPQAWIDDPLDIDRDDDDLPHAEYADDHQNCPPHNHHHLCVLVLNDDLQRLQDPVLNVLQVVLVVVVVVQVVVCVVVVPDCVVDRSVVSDDPVSVSSNGVSRRVSSVVSVVPGDQALCNVVVVLLRNVLNVQQVDFWQFDLVLLVVVCVDPVSVVVSVLVVQAGRTFHWDQSPDLLRAIAGDPSHDHVVPDDPSRPVRTDDPDDDDDDDDDQVLLVQLLCVLVVHDGDPDRPLVVCCVQQVVVPDDSVVSVVVLVVPLLFQPDPSVSNCVVRVLVVSCVVAPPQFWGAEPSRRIGGDHPSCRSVSNSSSSSNSVVSVVVSVD

Solvent-accessible surface area (backbone atoms only — not comparable to full-atom values): 19158 Å² total; per-residue (Å²): 75,65,40,37,72,57,45,61,53,63,87,38,57,31,35,36,44,95,91,43,82,47,78,56,86,82,58,90,64,52,36,35,32,45,66,89,41,65,71,52,65,96,56,81,60,45,42,34,32,63,46,60,68,58,48,49,70,83,75,59,43,50,78,93,48,41,70,60,48,51,54,47,52,50,51,52,54,48,52,55,51,49,32,61,75,72,66,55,57,71,86,85,40,54,62,64,81,79,49,60,67,72,56,52,50,56,45,48,50,55,50,45,54,37,34,50,51,44,62,74,74,39,67,81,51,85,43,42,71,57,52,52,53,51,50,51,53,40,52,57,47,37,73,45,73,57,49,72,43,72,69,70,45,59,90,44,50,86,40,69,67,49,42,53,50,55,58,45,62,78,70,28,49,57,25,48,37,60,29,68,65,63,36,86,39,50,40,74,36,68,42,86,69,33,37,57,76,94,76,57,58,78,91,60,54,74,26,55,50,56,95,73,89,68,83,86,86,86,81,70,79,57,44,53,60,53,37,46,36,54,73,73,69,48,87,80,76,91,62,61,58,38,54,48,39,21,50,75,51,47,70,57,66,81,48,49,69,55,36,42,54,51,52,50,54,39,67,78,34,80,85,55,80,54,62,50,56,49,68,75,55,51,57,67,61,47,37,69,74,37,40,78,82,50,36,25,51,32,100,71,60,52,73,33,84,28,54,82,80,45,32,60,55,45,39,29,51,24,43,31,30,52,53,53,54,53,55,62,72,74,108

Sequence (331 aa):
MLFQTLDDKSECVGYFSSGELYFGDLPDSATKTWNYSAHLKDRNIQYAKLYCGGKLLDEACPDHLRDEWTKVNAKLKAHFRSFVTAKISLLDHCFFDLVPNRFLLEFCDIKNQITEHIFETHSKPENYDFLVSLTKMVEEIKQNRLHIDSAALKERLAEFRARQFARKLNRVEHACKYNVFGTKTGRLTTEKDSFPILTMDKDYRNVLSPANDWFVELDFNAAELRALLALLGEEQPHEDMHEWNLKNVYQGIGTRERAKKRIFAWLYNQESKDHLANRTYNRELIKKKYWNGSHVVNPFGRLIEADELHAVNYLVQSTTSDIFLRQALEV

Secondary structure (DSSP, 8-state):
-B-EES-SSTT---EEETTEEE-SPPPTT--EESS--GGGTT---EEHHHHTTT--HHHHS-GGGHHHHHHHHHHHHHHHHHHHHHT--TTTS-GGGSS-HHHHHHHHHHHHHHHHHHHHHSPPPTTHHHHHHHHHHHHHHHHSB-EE-GGGGGGGTTSHHHHHHHHHHTTS-SB--EETTSSTT---EEPTTS--TTT--GGGGGGEE-SSS-------TTHHHHHHHHHHTPPPPSS-HHHHHHHHTSTT-S-HHHHHHHHHHHHH-TT---HHHHHHS-HHHHHHHHB-SSEEE-TTS-EEE--HHHHHHHHHHHHHHHHHHHHHTT-

Radius of gyration: 23.92 Å; Cα contacts (8 Å, |Δi|>4): 402; chains: 1; bounding box: 58×50×64 Å